Protein AF-A0A8S3FE54-F1 (afdb_monomer)

InterPro domains:
  IPR001258 NHL repeat [PF01436] (117-143)
  IPR001258 NHL repeat [PF01436] (167-194)
  IPR001258 NHL repeat [PS51125] (117-147)
  IPR001258 NHL repeat [PS51125] (161-197)
  IPR011042 Six-bladed beta-propeller, TolB-like [G3DSA:2.120.10.30] (99-203)

Sequence (203 aa):
MRWPRRNGTQGEIIIENVLCTGIAMDKDKYLYVSECERNEVRKWLMGEKIGTIVAGGRGQGNGFNQLNSPSCIFVDQDYSVYISDEKNHRVMKWIKDATEGIIVAGGQGEGNDLARLSCPRGVIVDPFGTVYVADTKNNRIVRWSKEAEDGTVVVGGNNQ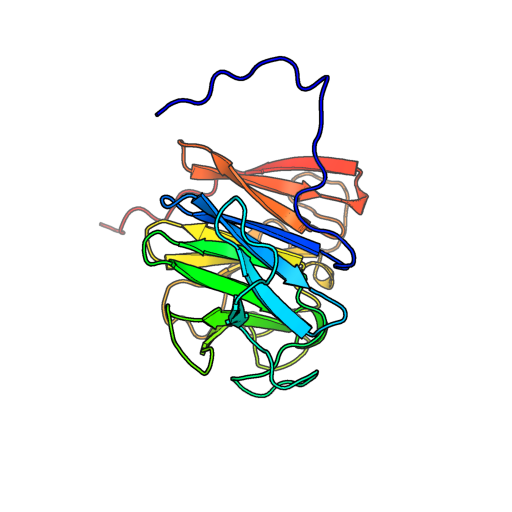GSLQAQLYSPQGLSFDQQGNLYVVDRLNNRIQKFDIVPNSSSQ

Solvent-accessible surface area (backbone atoms only — not comparable to full-atom values): 10900 Å² total; per-residue (Å²): 134,84,77,82,85,63,85,79,84,74,84,77,90,77,78,77,100,68,63,66,62,22,64,39,70,54,97,86,53,34,40,35,38,20,26,28,88,62,8,29,29,31,36,27,51,86,88,47,89,71,63,48,78,58,39,38,72,67,40,73,44,82,52,56,33,27,21,26,45,29,25,20,41,34,64,52,99,76,56,27,39,35,33,13,22,18,76,52,9,24,29,36,35,20,51,62,93,42,81,49,40,44,79,62,40,44,60,75,36,74,44,82,57,53,43,27,23,27,46,25,40,12,44,45,66,49,98,82,53,32,36,38,32,16,23,14,75,58,10,25,34,34,34,19,53,69,92,47,80,51,41,43,78,79,42,38,67,76,51,73,44,85,55,89,67,35,21,30,46,28,27,54,63,48,70,50,98,86,49,31,40,36,38,32,22,53,78,68,74,43,76,48,79,41,88,53,77,72,81,70,76,79,127

Mean predicted aligned error: 5.32 Å

Radius of gyration: 17.01 Å; Cα contacts (8 Å, |Δi|>4): 533; chains: 1; bounding box: 40×43×51 Å

Nearest PDB structures (foldseek):
  7zqg-assembly1_A  TM=8.996E-01  e=2.406E-12  synthetic construct
  7djl-assembly1_C  TM=9.160E-01  e=4.280E-11  Arabidopsis thaliana
  7djj-assembly1_A  TM=8.832E-01  e=4.515E-11  Arabidopsis thaliana
  2dg0-assembly1_A  TM=5.203E-01  e=2.013E-05  Staphylococcus aureus
  2dso-assembly3_C  TM=4.819E-01  e=3.618E-05  Staphylococcus aureus

Foldseek 3Di:
DDDPPDPPPDDDDQAPPAQFAEWDAAPQGWIWTDGQQQQFIWIDHRPDHDTDTQAARPGDDLFQNGAHRWHYWDQDNQRWIWIQRFQQQFIWIGGGPDNGTDTQAARPGDDDFFQTAHRWAEWDADPQRKIWICSFVQQFIWIGGGPRNGTHTPAANPDADDDPSGAHRWHYWDADPQGWIWICSPVNRDIDIGDDPPPDPDD

pLDDT: mean 91.12, std 14.01, range [31.84, 98.75]

Organism: NCBI:txid392030

Secondary structure (DSSP, 8-state):
--------------S-S--EEEEEE-TT-EEEEEETTTTEEEEEETT-SSPEEEEE-S-BSSSTT-BSSEEEEEE-TT--EEEEEGGGTEEEEEPTT-SS-EEEEE-S-B-SSSS-BSS--EEEE-TT--EEEEEGGGTEEEEE-TT-SS-EEEEE-S-S-SSTT--SSEEEEEE-TT--EEEEEGGGTEEEEE---------

Structure (mmCIF, N/CA/C/O backbone):
data_AF-A0A8S3FE54-F1
#
_entry.id   AF-A0A8S3FE54-F1
#
loop_
_atom_site.group_PDB
_atom_site.id
_atom_site.type_symbol
_atom_site.label_atom_id
_atom_site.label_alt_id
_atom_site.label_comp_id
_atom_site.label_asym_id
_atom_site.label_entity_id
_atom_site.label_seq_id
_atom_site.pdbx_PDB_ins_code
_atom_site.Cartn_x
_atom_site.Cartn_y
_atom_site.Cartn_z
_atom_site.occupancy
_atom_site.B_iso_or_equiv
_atom_site.auth_seq_id
_atom_site.auth_comp_id
_atom_site.auth_asym_id
_atom_site.auth_atom_id
_atom_site.pdbx_PDB_model_num
ATOM 1 N N . MET A 1 1 ? -21.841 17.012 1.017 1.00 34.19 1 MET A N 1
ATOM 2 C CA . MET A 1 1 ? -21.434 18.166 1.854 1.00 34.19 1 MET A CA 1
ATOM 3 C C . MET A 1 1 ? -20.015 18.575 1.474 1.00 34.19 1 MET A C 1
ATOM 5 O O . MET A 1 1 ? -19.108 17.779 1.668 1.00 34.19 1 MET A O 1
ATOM 9 N N . ARG A 1 2 ? -19.808 19.762 0.885 1.00 33.56 2 ARG A N 1
ATOM 10 C CA . ARG A 1 2 ? -18.460 20.339 0.725 1.00 33.56 2 ARG A CA 1
ATOM 11 C C . ARG A 1 2 ? -18.112 21.063 2.023 1.00 33.56 2 ARG A C 1
ATOM 13 O O . ARG A 1 2 ? -18.830 21.977 2.415 1.00 33.56 2 ARG A O 1
ATOM 20 N N . TRP A 1 3 ? -17.040 20.643 2.682 1.00 41.25 3 TRP A N 1
ATOM 21 C CA . TRP A 1 3 ? -16.500 21.356 3.834 1.00 41.25 3 TRP A CA 1
ATOM 22 C C . TRP A 1 3 ? -16.043 22.756 3.399 1.00 41.25 3 TRP A C 1
ATOM 24 O O . TRP A 1 3 ? -15.353 22.865 2.378 1.00 41.25 3 TRP A O 1
ATOM 34 N N . PRO A 1 4 ? -16.391 23.832 4.126 1.00 41.66 4 PRO A N 1
ATOM 35 C CA . PRO A 1 4 ? -15.765 25.121 3.901 1.00 41.66 4 PRO A CA 1
ATOM 36 C C . PRO A 1 4 ? -14.295 24.983 4.301 1.00 41.66 4 PRO A C 1
ATOM 38 O O . PRO A 1 4 ? -13.978 24.801 5.474 1.00 41.66 4 PRO A O 1
ATOM 41 N N . ARG A 1 5 ? -13.395 25.038 3.315 1.00 53.78 5 ARG A N 1
ATOM 42 C CA . ARG A 1 5 ? -11.949 25.129 3.540 1.00 53.78 5 ARG A CA 1
ATOM 43 C C . ARG A 1 5 ? -11.663 26.501 4.155 1.00 53.78 5 ARG A C 1
ATOM 45 O O . ARG A 1 5 ? -11.375 27.454 3.440 1.00 53.78 5 ARG A O 1
ATOM 52 N N . ARG A 1 6 ? -11.862 26.637 5.466 1.00 54.59 6 ARG A N 1
ATOM 53 C CA . ARG A 1 6 ? -11.417 27.812 6.222 1.00 54.59 6 ARG A CA 1
ATOM 54 C C . ARG A 1 6 ? -9.913 27.678 6.452 1.00 54.59 6 ARG A C 1
ATOM 56 O O . ARG A 1 6 ? -9.417 26.561 6.583 1.00 54.59 6 ARG A O 1
ATOM 63 N N . ASN A 1 7 ? -9.199 28.802 6.483 1.00 53.50 7 ASN A N 1
ATOM 64 C CA . ASN A 1 7 ? -7.786 28.822 6.858 1.00 53.50 7 ASN A CA 1
ATOM 65 C C . ASN A 1 7 ? -7.634 28.129 8.221 1.00 53.50 7 ASN A C 1
ATOM 67 O O . ASN A 1 7 ? -8.217 28.576 9.207 1.00 53.50 7 ASN A O 1
ATOM 71 N N . GLY A 1 8 ? -6.912 27.008 8.250 1.00 60.69 8 GLY A N 1
ATOM 72 C CA . GLY A 1 8 ? -6.738 26.163 9.431 1.00 60.69 8 GLY A CA 1
ATOM 73 C C . GLY A 1 8 ? -5.754 26.766 10.428 1.00 60.69 8 GLY A C 1
ATOM 74 O O . GLY A 1 8 ? -4.665 26.239 10.607 1.00 60.69 8 GLY A O 1
ATOM 75 N N . THR A 1 9 ? -6.105 27.894 11.047 1.00 63.53 9 THR A N 1
ATOM 76 C CA . THR A 1 9 ? -5.300 28.512 12.115 1.00 63.53 9 THR A CA 1
ATOM 77 C C . THR A 1 9 ? -5.596 27.926 13.497 1.00 63.53 9 THR A C 1
ATOM 79 O O . THR A 1 9 ? -4.880 28.220 14.449 1.00 63.53 9 THR A O 1
ATOM 82 N N . GLN A 1 10 ? -6.629 27.087 13.613 1.00 69.31 10 GLN A N 1
ATOM 83 C CA . GLN A 1 10 ? -6.968 26.335 14.818 1.00 69.31 10 GLN A CA 1
ATOM 84 C C . GLN A 1 10 ? -6.971 24.845 14.471 1.00 69.31 10 GLN A C 1
ATOM 86 O O . GLN A 1 10 ? -7.798 24.392 13.679 1.00 69.31 10 GLN A O 1
ATOM 91 N N . GLY A 1 11 ? -6.002 24.113 15.019 1.00 71.00 11 GLY A N 1
ATOM 92 C CA . GLY A 1 11 ? -5.933 22.656 14.956 1.00 71.00 11 GLY A CA 1
ATOM 93 C C . GLY A 1 11 ? -6.405 22.041 16.270 1.00 71.00 11 GLY A C 1
ATOM 94 O O . GLY A 1 11 ? -6.261 22.649 17.328 1.00 71.00 11 GLY A O 1
ATOM 95 N N . GLU A 1 12 ? -6.949 20.833 16.195 1.00 82.56 12 GLU A N 1
ATOM 96 C CA . GLU A 1 12 ? -7.355 20.032 17.349 1.00 82.56 12 GLU A CA 1
ATOM 97 C C . GLU A 1 12 ? -6.623 18.688 17.294 1.00 82.56 12 GLU A C 1
ATOM 99 O O . GLU A 1 12 ? -6.530 18.069 16.231 1.00 82.56 12 GLU A O 1
ATOM 104 N N . ILE A 1 13 ? -6.097 18.235 18.434 1.00 83.62 13 ILE A N 1
ATOM 105 C CA . ILE A 1 13 ? -5.580 16.871 18.574 1.00 83.62 13 ILE A CA 1
ATOM 106 C C . ILE A 1 13 ? -6.784 15.963 18.826 1.00 83.62 13 ILE A C 1
ATOM 108 O O . ILE A 1 13 ? -7.363 15.992 19.907 1.00 83.62 13 ILE A O 1
ATOM 112 N N . ILE A 1 14 ? -7.158 15.173 17.820 1.00 84.62 14 ILE A N 1
ATOM 113 C CA . ILE A 1 14 ? -8.317 14.264 17.889 1.00 84.62 14 ILE A CA 1
ATOM 114 C C . ILE A 1 14 ? -7.935 12.815 18.229 1.00 84.62 14 ILE A C 1
ATOM 116 O O . ILE A 1 14 ? -8.785 12.045 18.664 1.00 84.62 14 ILE A O 1
ATOM 120 N N . ILE A 1 15 ? -6.664 12.445 18.040 1.00 83.44 15 ILE A N 1
ATOM 121 C CA . ILE A 1 15 ? -6.077 11.146 18.399 1.00 83.44 15 ILE A CA 1
ATOM 122 C C . ILE A 1 15 ? -4.665 11.419 18.933 1.00 83.44 15 ILE A C 1
ATOM 124 O O . ILE A 1 15 ? -3.898 12.146 18.301 1.00 83.44 15 ILE A O 1
ATOM 128 N N . GLU A 1 16 ? -4.316 10.841 20.081 1.00 84.75 16 GLU A N 1
ATOM 129 C CA . GLU A 1 16 ? -3.013 11.004 20.737 1.00 84.75 16 GLU A CA 1
ATOM 130 C C . GLU A 1 16 ? -2.375 9.651 21.083 1.00 84.75 16 GLU A C 1
ATOM 132 O O . GLU A 1 16 ? -3.058 8.630 21.137 1.00 84.75 16 GLU A O 1
ATOM 137 N N . ASN A 1 17 ? -1.061 9.643 21.342 1.00 82.00 17 ASN A N 1
ATOM 138 C CA . ASN A 1 17 ? -0.290 8.450 21.736 1.00 82.00 17 ASN A CA 1
ATOM 139 C C . ASN A 1 17 ? -0.340 7.289 20.724 1.00 82.00 17 ASN A C 1
ATOM 141 O O . ASN A 1 17 ? -0.264 6.114 21.092 1.00 82.00 17 ASN A O 1
ATOM 145 N N . VAL A 1 18 ? -0.437 7.638 19.440 1.00 82.31 18 VAL A N 1
ATOM 146 C CA . VAL A 1 18 ? -0.426 6.711 18.310 1.00 82.31 18 VAL A CA 1
ATOM 147 C C . VAL A 1 18 ? 0.764 7.037 17.410 1.00 82.31 18 VAL A C 1
ATOM 149 O O . VAL A 1 18 ? 0.895 8.162 16.930 1.00 82.31 18 VAL A O 1
ATOM 152 N N . LEU A 1 19 ? 1.628 6.050 17.162 1.00 84.62 19 LEU A N 1
ATOM 153 C CA . LEU A 1 19 ? 2.685 6.157 16.153 1.00 84.62 19 LEU A CA 1
ATOM 154 C C . LEU A 1 19 ? 2.095 5.815 14.786 1.00 84.62 19 LEU A C 1
ATOM 156 O O . LEU A 1 19 ? 2.059 4.654 14.374 1.00 84.62 19 LEU A O 1
ATOM 160 N N . CYS A 1 20 ? 1.572 6.848 14.129 1.00 86.06 20 CYS A N 1
ATOM 161 C CA . CYS A 1 20 ? 0.868 6.746 12.861 1.00 86.06 20 CYS A CA 1
ATOM 162 C C . CYS A 1 20 ? 1.792 6.947 11.655 1.00 86.06 20 CYS A C 1
ATOM 164 O O . CYS A 1 20 ? 2.636 7.843 11.633 1.00 86.06 20 CYS A O 1
ATOM 166 N N . THR A 1 21 ? 1.604 6.126 10.623 1.00 90.12 21 THR A N 1
ATOM 167 C CA . THR A 1 21 ? 2.373 6.198 9.364 1.00 90.12 21 THR A CA 1
ATOM 168 C C . THR A 1 21 ? 1.494 6.451 8.142 1.00 90.12 21 THR A C 1
ATOM 170 O O . THR A 1 21 ? 1.972 6.984 7.141 1.00 90.12 21 THR A O 1
ATOM 173 N N . GLY A 1 22 ? 0.210 6.110 8.222 1.00 92.31 22 GLY A N 1
ATOM 174 C CA . GLY A 1 22 ? -0.773 6.278 7.162 1.00 92.31 22 GLY A CA 1
ATOM 175 C C . GLY A 1 22 ? -2.143 6.638 7.725 1.00 92.31 22 GLY A C 1
ATOM 176 O O . GLY A 1 22 ? -2.485 6.301 8.859 1.00 92.31 22 GLY A O 1
ATOM 177 N N . ILE A 1 23 ? -2.920 7.351 6.914 1.00 94.81 23 ILE A N 1
ATOM 178 C CA . ILE A 1 23 ? -4.247 7.836 7.274 1.00 94.81 23 ILE A CA 1
ATOM 179 C C . ILE A 1 23 ? -5.172 7.751 6.063 1.00 94.81 23 ILE A C 1
ATOM 181 O O . ILE A 1 23 ? -4.760 8.039 4.940 1.00 94.81 23 ILE A O 1
ATOM 185 N N . ALA A 1 24 ? -6.424 7.373 6.292 1.00 95.50 24 ALA A N 1
ATOM 186 C CA . ALA A 1 24 ? -7.475 7.382 5.282 1.00 95.50 24 ALA A CA 1
ATOM 187 C C . ALA A 1 24 ? -8.807 7.764 5.929 1.00 95.50 24 ALA A C 1
ATOM 189 O O . ALA A 1 24 ? -9.007 7.549 7.120 1.00 95.50 24 ALA A O 1
ATOM 190 N N . MET A 1 25 ? -9.724 8.335 5.154 1.00 93.81 25 MET A N 1
ATOM 191 C CA . MET A 1 25 ? -11.064 8.667 5.629 1.00 93.81 25 MET A CA 1
ATOM 192 C C . MET A 1 25 ? -12.097 8.108 4.661 1.00 93.81 25 MET A C 1
ATOM 194 O O . MET A 1 25 ? -11.941 8.261 3.449 1.00 93.81 25 MET A O 1
ATOM 198 N N . ASP A 1 26 ? -13.143 7.478 5.189 1.00 94.19 26 ASP A N 1
ATOM 199 C CA . ASP A 1 26 ? -14.241 6.963 4.372 1.00 94.19 26 ASP A CA 1
ATOM 200 C C . ASP A 1 26 ? -15.394 7.972 4.215 1.00 94.19 26 ASP A C 1
ATOM 202 O O . ASP A 1 26 ? -15.388 9.085 4.755 1.00 94.19 26 ASP A O 1
ATOM 206 N N . LYS A 1 27 ? -16.410 7.582 3.437 1.00 91.62 27 LYS A N 1
ATOM 207 C CA . LYS A 1 27 ? -17.603 8.403 3.166 1.00 91.62 27 LYS A CA 1
ATOM 208 C C . LYS A 1 27 ? -18.484 8.646 4.401 1.00 91.62 27 LYS A C 1
ATOM 210 O O . LYS A 1 27 ? -19.230 9.627 4.411 1.00 91.62 27 LYS A O 1
ATOM 215 N N . ASP A 1 28 ? -18.352 7.814 5.434 1.00 91.81 28 ASP A N 1
ATOM 216 C CA . ASP A 1 28 ? -19.105 7.892 6.690 1.00 91.81 28 ASP A CA 1
ATOM 217 C C . ASP A 1 28 ? -18.340 8.646 7.786 1.00 91.81 28 ASP A C 1
ATOM 219 O O . ASP A 1 28 ? -18.813 8.751 8.917 1.00 91.81 28 ASP A O 1
ATOM 223 N N . LYS A 1 29 ? -17.206 9.265 7.426 1.00 90.62 29 LYS A N 1
ATOM 224 C CA . LYS A 1 29 ? -16.342 10.061 8.310 1.00 90.62 29 LYS A CA 1
ATOM 225 C C . LYS A 1 29 ? -15.612 9.229 9.365 1.00 90.62 29 LYS A C 1
ATOM 227 O O . LYS A 1 29 ? -15.218 9.788 10.392 1.00 90.62 29 LYS A O 1
ATOM 232 N N . TYR A 1 30 ? -15.396 7.937 9.123 1.00 94.31 30 TYR A N 1
ATOM 233 C CA . TYR A 1 30 ? -14.419 7.195 9.912 1.00 94.31 30 TYR A CA 1
ATOM 234 C C . TYR A 1 30 ? -13.011 7.544 9.449 1.00 94.31 30 TYR A C 1
ATOM 236 O O . TYR A 1 30 ? -12.718 7.556 8.251 1.00 94.31 30 TYR A O 1
ATOM 244 N N . LEU A 1 31 ? -12.144 7.801 10.421 1.00 95.06 31 LEU A N 1
ATOM 245 C CA . LEU A 1 31 ? -10.717 7.990 10.236 1.00 95.06 31 LEU A CA 1
ATOM 246 C C . LEU A 1 31 ? -10.004 6.671 10.504 1.00 95.06 31 LEU A C 1
ATOM 248 O O . LEU A 1 31 ? -10.118 6.126 11.597 1.00 95.06 31 LEU A O 1
ATOM 252 N N . TYR A 1 32 ? -9.262 6.180 9.523 1.00 96.94 32 TYR A N 1
ATOM 253 C CA . TYR A 1 32 ? -8.442 4.981 9.606 1.00 96.94 32 TYR A CA 1
ATOM 254 C C . TYR A 1 32 ? -6.993 5.406 9.782 1.00 96.94 32 TYR A C 1
ATOM 256 O O . TYR A 1 32 ? -6.536 6.320 9.095 1.00 96.94 32 TYR A O 1
ATOM 264 N N . VAL A 1 33 ? -6.276 4.741 10.680 1.00 96.31 33 VAL A N 1
ATOM 265 C CA . VAL A 1 33 ? -4.872 5.032 10.975 1.00 96.31 33 VAL A CA 1
ATOM 266 C C . VAL A 1 33 ? -4.107 3.723 11.068 1.00 96.31 33 VAL A C 1
ATOM 268 O O . VAL A 1 33 ? -4.510 2.818 11.801 1.00 9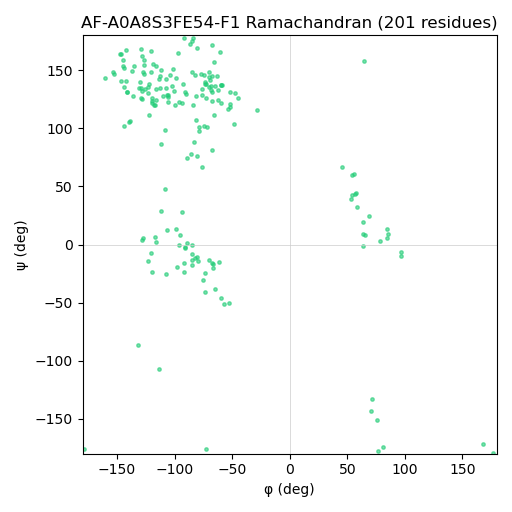6.31 33 VAL A O 1
ATOM 271 N N . SER A 1 34 ? -3.008 3.616 10.325 1.00 96.19 34 SER A N 1
ATOM 272 C CA . SER A 1 34 ? -2.036 2.539 10.513 1.00 96.19 34 SER A CA 1
ATOM 273 C C . SER A 1 34 ? -1.097 2.876 11.661 1.00 96.19 34 SER A C 1
ATOM 275 O O . SER A 1 34 ? -0.480 3.942 11.687 1.00 96.19 34 SER A O 1
ATOM 277 N N . GLU A 1 35 ? -0.980 1.948 12.606 1.00 94.75 35 GLU A N 1
ATOM 278 C CA . GLU A 1 35 ? -0.146 2.081 13.795 1.00 94.75 35 GLU A CA 1
ATOM 279 C C . GLU A 1 35 ? 1.067 1.160 13.667 1.00 94.75 35 GLU A C 1
ATOM 281 O O . GLU A 1 35 ? 0.981 -0.048 13.913 1.00 94.75 35 GLU A O 1
ATOM 286 N N . CYS A 1 36 ? 2.211 1.713 13.256 1.00 89.75 36 CYS A N 1
ATOM 287 C CA . CYS A 1 36 ? 3.355 0.898 12.845 1.00 89.75 36 CYS A CA 1
ATOM 288 C C . CYS A 1 36 ? 3.945 0.062 13.990 1.00 89.75 36 CYS A C 1
ATOM 290 O O . CYS A 1 36 ? 4.292 -1.095 13.771 1.00 89.75 36 CYS A O 1
ATOM 292 N N . GLU A 1 37 ? 4.000 0.606 15.209 1.00 90.12 37 GLU A N 1
ATOM 293 C CA . GLU A 1 37 ? 4.522 -0.104 16.389 1.00 90.12 37 GLU A CA 1
ATOM 294 C C . GLU A 1 37 ? 3.546 -1.150 16.934 1.00 90.12 37 GLU A C 1
ATOM 296 O O . GLU A 1 37 ? 3.953 -2.170 17.489 1.00 90.12 37 GLU A O 1
ATOM 301 N N . ARG A 1 38 ? 2.238 -0.917 16.773 1.00 94.25 38 ARG A N 1
ATOM 302 C CA . ARG A 1 38 ? 1.209 -1.868 17.212 1.00 94.25 38 ARG A CA 1
ATOM 303 C C . ARG A 1 38 ? 0.931 -2.954 16.180 1.00 94.25 38 ARG A C 1
ATOM 305 O O . ARG A 1 38 ? 0.329 -3.964 16.529 1.00 94.25 38 ARG A O 1
ATOM 312 N N . ASN A 1 39 ? 1.413 -2.783 14.948 1.00 96.75 39 ASN A N 1
ATOM 313 C CA . ASN A 1 39 ? 1.204 -3.718 13.847 1.00 96.75 39 ASN A CA 1
ATOM 314 C C . ASN A 1 39 ? -0.291 -3.953 13.569 1.00 96.75 39 ASN A C 1
ATOM 316 O O . ASN A 1 39 ? -0.753 -5.082 13.395 1.00 96.75 39 ASN A O 1
ATOM 320 N N . GLU A 1 40 ? -1.064 -2.869 13.558 1.00 97.50 40 GLU A N 1
ATOM 321 C CA . GLU A 1 40 ? -2.509 -2.901 13.343 1.00 97.50 40 GLU A CA 1
ATOM 322 C C . GLU A 1 40 ? -2.995 -1.645 12.615 1.00 97.50 40 GLU A C 1
ATOM 324 O O . GLU A 1 40 ? -2.291 -0.636 12.523 1.00 97.50 40 GLU A O 1
ATOM 329 N N . VAL A 1 41 ? -4.215 -1.718 12.087 1.00 97.88 41 VAL A N 1
ATOM 330 C CA . VAL A 1 41 ? -4.965 -0.548 11.625 1.00 97.88 41 VAL A CA 1
ATOM 331 C C . VAL A 1 41 ? -6.205 -0.421 12.481 1.00 97.88 41 VAL A C 1
ATOM 333 O O . VAL A 1 41 ? -6.931 -1.398 12.694 1.00 97.88 41 VAL A O 1
ATOM 336 N N . ARG A 1 42 ? -6.471 0.798 12.934 1.00 96.56 42 ARG A N 1
ATOM 337 C CA . ARG A 1 42 ? -7.674 1.137 13.685 1.00 96.56 42 ARG A CA 1
ATOM 338 C C . ARG A 1 42 ? -8.504 2.170 12.948 1.00 96.56 42 ARG A C 1
ATOM 340 O O . ARG A 1 42 ? -7.974 2.945 12.153 1.00 96.56 42 ARG A O 1
ATOM 347 N N . LYS A 1 43 ? -9.803 2.184 13.240 1.00 95.38 43 LYS A N 1
ATOM 348 C CA . LYS A 1 43 ? -10.721 3.243 12.825 1.00 95.38 43 LYS A CA 1
ATOM 349 C C . LYS A 1 43 ? -11.379 3.925 14.019 1.00 95.38 43 LYS A C 1
ATOM 351 O O . LYS A 1 43 ? -11.661 3.269 15.023 1.00 95.38 43 LYS A O 1
ATOM 356 N N . TRP A 1 44 ? -11.669 5.209 13.859 1.00 94.44 44 TRP A N 1
ATOM 357 C CA . TRP A 1 44 ? -12.403 6.046 14.806 1.00 94.44 44 TRP A CA 1
ATOM 358 C C . TRP A 1 44 ? -13.499 6.795 14.063 1.00 94.44 44 TRP A C 1
ATOM 360 O O . TRP A 1 44 ? -13.241 7.380 13.009 1.00 94.44 44 TRP A O 1
ATOM 370 N N . LEU A 1 45 ? -14.704 6.826 14.617 1.00 90.50 45 LEU A N 1
ATOM 371 C CA . LEU A 1 45 ? -15.670 7.857 14.263 1.00 90.50 45 LEU A CA 1
ATOM 372 C C . LEU A 1 45 ? -15.250 9.176 14.921 1.00 90.50 45 LEU A C 1
ATOM 374 O O . LEU A 1 45 ? -14.721 9.188 16.032 1.00 90.50 45 LEU A O 1
ATOM 378 N N . MET A 1 46 ? -15.502 10.304 14.258 1.00 78.50 46 MET A N 1
ATOM 379 C CA . MET A 1 46 ? -15.218 11.623 14.834 1.00 78.50 46 MET A CA 1
ATOM 380 C C . MET A 1 46 ? -15.841 11.773 16.233 1.00 78.50 46 MET A C 1
ATOM 382 O O . MET A 1 46 ? -17.058 11.679 16.389 1.00 78.50 46 MET A O 1
ATOM 386 N N . GLY A 1 47 ? -14.993 12.035 17.232 1.00 77.81 47 GLY A N 1
ATOM 387 C CA . GLY A 1 47 ? -15.372 12.162 18.644 1.00 77.81 47 GLY A CA 1
ATOM 388 C C . GLY A 1 47 ? -15.172 10.894 19.487 1.00 77.81 47 GLY A C 1
ATOM 389 O O . GLY A 1 47 ? -15.245 10.973 20.714 1.00 77.81 47 GLY A O 1
ATOM 390 N N . GLU A 1 48 ? -14.884 9.741 18.878 1.00 87.00 48 GLU A N 1
ATOM 391 C CA . GLU A 1 48 ? -14.500 8.535 19.616 1.00 87.00 48 GLU A CA 1
ATOM 392 C C . GLU A 1 48 ? -13.082 8.662 20.178 1.00 87.00 48 GLU A C 1
ATOM 394 O O . GLU A 1 48 ? -12.160 9.106 19.500 1.00 87.00 48 GLU A O 1
ATOM 399 N N . LYS A 1 49 ? -12.890 8.216 21.424 1.00 83.88 49 LYS A N 1
ATOM 400 C CA . LYS A 1 49 ? -11.566 8.187 22.072 1.00 83.88 49 LYS A CA 1
ATOM 401 C C . LYS A 1 49 ? -10.833 6.861 21.885 1.00 83.88 49 LYS A C 1
ATOM 403 O O . LYS A 1 49 ? -9.614 6.808 22.000 1.00 83.88 49 LYS A O 1
ATOM 408 N N . ILE A 1 50 ? -11.574 5.783 21.634 1.00 87.62 50 ILE A N 1
ATOM 409 C CA . ILE A 1 50 ? -11.044 4.422 21.537 1.00 87.62 50 ILE A CA 1
ATOM 410 C C . ILE A 1 50 ? -11.317 3.911 20.129 1.00 87.62 50 ILE A C 1
ATOM 412 O O . ILE A 1 50 ? -12.469 3.812 19.723 1.00 87.62 50 ILE A O 1
ATOM 416 N N . GLY A 1 51 ? -10.251 3.579 19.406 1.00 91.50 51 GLY A N 1
ATOM 417 C CA . GLY A 1 51 ? -10.349 3.078 18.041 1.00 91.50 51 GLY A CA 1
ATOM 418 C C . GLY A 1 51 ? -10.661 1.592 18.006 1.00 91.50 51 GLY A C 1
ATOM 419 O O . GLY A 1 51 ? -10.168 0.820 18.834 1.00 91.50 51 GLY A O 1
ATOM 420 N N . THR A 1 52 ? -11.419 1.181 16.998 1.00 94.88 52 THR A N 1
ATOM 421 C CA . THR A 1 52 ? -11.709 -0.230 16.722 1.00 94.88 52 THR A CA 1
ATOM 422 C C . THR A 1 52 ? -10.663 -0.793 15.766 1.00 94.88 52 THR A C 1
ATOM 424 O O . THR A 1 52 ? -10.395 -0.182 14.734 1.00 94.88 52 THR A O 1
ATOM 427 N N . ILE A 1 53 ? -10.081 -1.952 16.086 1.00 96.69 53 ILE A N 1
ATOM 428 C CA . ILE A 1 53 ? -9.145 -2.652 15.191 1.00 96.69 53 ILE A CA 1
ATOM 429 C C . ILE A 1 53 ? -9.909 -3.160 13.966 1.00 96.69 53 ILE A C 1
ATOM 431 O O . ILE A 1 53 ? -10.957 -3.785 14.108 1.00 96.69 53 ILE A O 1
ATOM 435 N N . VAL A 1 54 ? -9.370 -2.901 12.776 1.00 97.94 54 VAL A N 1
ATOM 436 C CA . VAL A 1 54 ? -9.949 -3.331 11.490 1.00 97.94 54 VAL A CA 1
ATOM 437 C C . VAL A 1 54 ? -8.999 -4.169 10.636 1.00 97.94 54 VAL A C 1
ATOM 439 O O . VAL A 1 54 ? -9.445 -4.795 9.683 1.00 97.94 54 VAL A O 1
ATOM 442 N N . ALA A 1 55 ? -7.707 -4.195 10.966 1.00 98.12 55 ALA A N 1
ATOM 443 C CA . ALA A 1 55 ? -6.722 -5.080 10.349 1.00 98.12 55 ALA A CA 1
ATOM 444 C C . ALA A 1 55 ? -5.578 -5.372 11.329 1.00 98.12 55 ALA A C 1
ATOM 446 O O . ALA A 1 55 ? -5.198 -4.503 12.119 1.00 98.12 55 ALA A O 1
ATOM 447 N N . GLY A 1 56 ? -5.008 -6.577 11.261 1.00 97.31 56 GLY A N 1
ATOM 448 C CA . GLY A 1 56 ? -3.991 -7.033 12.213 1.00 97.31 56 GLY A CA 1
ATOM 449 C C . GLY A 1 56 ? -4.575 -7.329 13.602 1.00 97.31 56 GLY A C 1
ATOM 450 O O . GLY A 1 56 ? -5.594 -8.007 13.730 1.00 97.31 56 GLY A O 1
ATOM 451 N N . GLY A 1 57 ? -3.919 -6.835 14.657 1.00 94.38 57 GLY A N 1
ATOM 452 C CA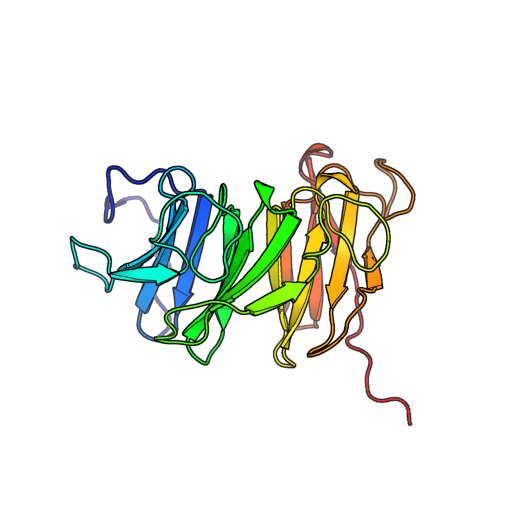 . GLY A 1 57 ? -4.392 -6.972 16.045 1.00 94.38 57 GLY A CA 1
ATOM 453 C C . GLY A 1 57 ? -4.014 -8.287 16.741 1.00 94.38 57 GLY A C 1
ATOM 454 O O . GLY A 1 57 ? -4.430 -8.533 17.873 1.00 94.38 57 GLY A O 1
ATOM 455 N N . ARG A 1 58 ? -3.209 -9.141 16.094 1.00 96.56 58 ARG A N 1
ATOM 456 C CA . ARG A 1 58 ? -2.639 -10.376 16.676 1.00 96.56 58 ARG A CA 1
ATOM 457 C C . ARG A 1 58 ? -1.119 -10.297 16.860 1.00 96.56 58 ARG A C 1
ATOM 459 O O . ARG A 1 58 ? -0.426 -11.314 16.833 1.00 96.56 58 ARG A O 1
ATOM 466 N N . GLY A 1 59 ? -0.618 -9.080 17.066 1.00 94.38 59 GLY A N 1
ATOM 467 C CA . GLY A 1 59 ? 0.804 -8.786 17.213 1.00 94.38 59 GLY A CA 1
ATOM 468 C C . GLY A 1 59 ? 1.565 -8.783 15.888 1.00 94.38 59 GLY A C 1
ATOM 469 O O . GLY A 1 59 ? 0.992 -8.950 14.810 1.00 94.38 59 GLY A O 1
ATOM 470 N N . GLN A 1 60 ? 2.875 -8.571 15.995 1.00 97.88 60 GLN A N 1
ATOM 471 C CA . GLN A 1 60 ? 3.787 -8.579 14.859 1.00 97.88 60 GLN A CA 1
ATOM 472 C C . GLN A 1 60 ? 3.924 -9.993 14.280 1.00 97.88 60 GLN A C 1
ATOM 474 O O . GLN A 1 60 ? 4.173 -10.946 15.018 1.00 97.88 60 GLN A O 1
ATOM 479 N N . GLY A 1 61 ? 3.820 -10.127 12.961 1.00 98.00 61 GLY A N 1
ATOM 480 C CA . GLY A 1 61 ? 4.038 -11.399 12.273 1.00 98.00 61 GLY A CA 1
ATOM 481 C C . GLY A 1 61 ? 3.587 -11.361 10.820 1.00 98.00 61 GLY A C 1
ATOM 482 O O . GLY A 1 61 ? 3.260 -10.298 10.297 1.00 98.00 61 GLY A O 1
ATOM 483 N N . ASN A 1 62 ? 3.579 -12.519 10.163 1.00 98.00 62 ASN A N 1
ATOM 484 C CA . ASN A 1 62 ? 3.224 -12.670 8.748 1.00 98.00 62 ASN A CA 1
ATOM 485 C C . ASN A 1 62 ? 1.974 -13.540 8.516 1.00 98.00 62 ASN A C 1
ATOM 487 O O . ASN A 1 62 ? 1.626 -13.804 7.362 1.00 98.00 62 ASN A O 1
ATOM 491 N N . GLY A 1 63 ? 1.270 -13.952 9.577 1.00 98.31 63 GLY A N 1
ATOM 492 C CA . GLY A 1 63 ? -0.035 -14.603 9.458 1.00 98.31 63 GLY A CA 1
ATOM 493 C C . GLY A 1 63 ? -1.079 -13.705 8.781 1.00 98.31 63 GLY A C 1
ATOM 494 O O . GLY A 1 63 ? -0.887 -12.494 8.643 1.00 98.31 63 GLY A O 1
ATOM 495 N N . PHE A 1 64 ? -2.207 -14.283 8.361 1.00 98.31 64 PHE A N 1
ATOM 496 C CA . PHE A 1 64 ? -3.290 -13.532 7.707 1.00 98.31 64 PHE A CA 1
ATOM 497 C C . PHE A 1 64 ? -4.047 -12.591 8.656 1.00 98.31 64 PHE A C 1
ATOM 499 O O . PHE A 1 64 ? -4.752 -11.703 8.199 1.00 98.31 64 PHE A O 1
ATOM 506 N N . ASN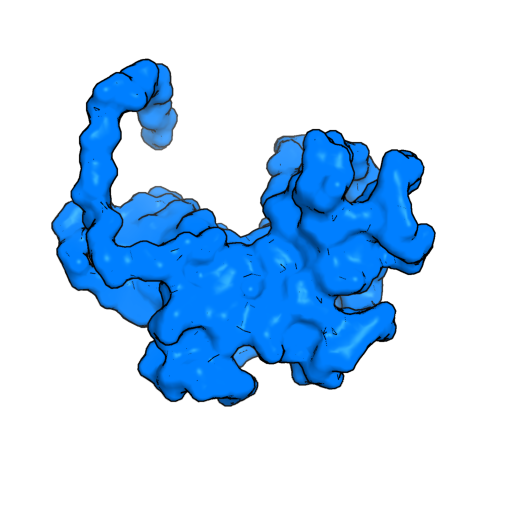 A 1 65 ? -3.867 -12.728 9.970 1.00 97.88 65 ASN A N 1
ATOM 507 C CA . ASN A 1 65 ? -4.377 -11.825 11.010 1.00 97.88 65 ASN A CA 1
ATOM 508 C C . ASN A 1 65 ? -3.275 -10.947 11.646 1.00 97.88 65 ASN A C 1
ATOM 510 O O . ASN A 1 65 ? -3.498 -10.333 12.691 1.00 97.88 65 ASN A O 1
ATOM 514 N N . GLN A 1 66 ? -2.084 -10.894 11.045 1.00 98.50 66 GLN A N 1
ATOM 515 C CA . GLN A 1 66 ? -0.925 -10.159 11.554 1.00 98.50 66 GLN A CA 1
ATOM 516 C C . GLN A 1 66 ? -0.366 -9.202 10.500 1.00 98.50 66 GLN A C 1
ATOM 518 O O . GLN A 1 66 ? -0.518 -9.405 9.294 1.00 98.50 66 GLN A O 1
ATOM 523 N N . LEU A 1 67 ? 0.301 -8.156 10.980 1.00 98.44 67 LEU A N 1
ATOM 524 C CA . LEU A 1 67 ? 1.042 -7.192 10.170 1.00 98.44 67 LEU A CA 1
ATOM 525 C C . LEU A 1 67 ? 2.455 -7.037 10.746 1.00 98.44 67 LEU A C 1
ATOM 527 O O . LEU A 1 67 ? 2.743 -7.484 11.858 1.00 98.44 67 LEU A O 1
ATOM 531 N N . ASN A 1 68 ? 3.339 -6.393 9.994 1.00 97.81 68 ASN A N 1
ATOM 532 C CA . ASN A 1 68 ? 4.695 -6.081 10.413 1.00 97.81 68 ASN A CA 1
ATOM 533 C C . ASN A 1 68 ? 5.121 -4.715 9.854 1.00 97.81 68 ASN A C 1
ATOM 535 O O . ASN A 1 68 ? 5.488 -4.577 8.684 1.00 97.81 68 ASN A O 1
ATOM 539 N N . SER A 1 69 ? 5.082 -3.700 10.719 1.00 96.31 69 SER A N 1
ATOM 540 C CA . SER A 1 69 ? 5.330 -2.296 10.379 1.00 96.31 69 SER A CA 1
ATOM 541 C C . SER A 1 69 ? 4.438 -1.803 9.220 1.00 96.31 69 SER A C 1
ATOM 543 O O . SER A 1 69 ? 4.940 -1.421 8.160 1.00 96.31 69 SER A O 1
ATOM 545 N N . PRO A 1 70 ? 3.096 -1.836 9.370 1.00 97.31 70 PRO A N 1
ATOM 546 C CA . PRO A 1 70 ? 2.197 -1.323 8.343 1.00 97.31 70 PRO A CA 1
ATOM 547 C C . PRO A 1 70 ? 2.458 0.166 8.089 1.00 97.31 70 PRO A C 1
ATOM 549 O O . PRO A 1 70 ? 2.660 0.950 9.021 1.00 97.31 70 PRO A O 1
ATOM 552 N N . SER A 1 71 ? 2.459 0.553 6.815 1.00 95.94 71 SER A N 1
ATOM 553 C CA . SER A 1 71 ? 2.749 1.922 6.381 1.00 95.94 71 SER A CA 1
ATOM 554 C C . SER A 1 71 ? 1.512 2.579 5.765 1.00 95.94 71 SER A C 1
ATOM 556 O O . SER A 1 71 ? 0.580 2.931 6.483 1.00 95.94 71 SER A O 1
ATOM 558 N N . CYS A 1 72 ? 1.473 2.752 4.447 1.00 97.25 72 CYS A N 1
ATOM 559 C CA . CYS A 1 72 ? 0.350 3.367 3.751 1.00 97.25 72 CYS A CA 1
ATOM 560 C C . CYS A 1 72 ? -0.905 2.486 3.822 1.00 97.25 72 CYS A C 1
ATOM 562 O O . CYS A 1 72 ? -0.822 1.254 3.776 1.00 97.25 72 CYS A O 1
ATOM 564 N N . ILE A 1 73 ? -2.062 3.144 3.906 1.00 98.12 73 ILE A N 1
ATOM 565 C CA . ILE A 1 73 ? -3.374 2.510 3.837 1.00 98.12 73 ILE A CA 1
ATOM 566 C C . ILE A 1 73 ? -4.242 3.178 2.774 1.00 98.12 73 ILE A C 1
ATOM 568 O O . ILE A 1 73 ? -4.148 4.385 2.553 1.00 98.12 73 ILE A O 1
ATOM 572 N N . PHE A 1 74 ? -5.121 2.395 2.160 1.00 98.12 74 PHE A N 1
ATOM 573 C CA . PHE A 1 74 ? -6.182 2.864 1.274 1.00 98.12 74 PHE A CA 1
ATOM 574 C C . PHE A 1 74 ? -7.505 2.226 1.702 1.00 98.12 74 PHE A C 1
ATOM 576 O O . PHE A 1 74 ? -7.528 1.049 2.056 1.00 98.12 74 PHE A O 1
ATOM 583 N N . VAL A 1 75 ? -8.599 2.986 1.674 1.00 98.00 75 VAL A N 1
ATOM 584 C CA . VAL A 1 75 ? -9.941 2.491 2.013 1.00 98.00 75 VAL A CA 1
ATOM 585 C C . VAL A 1 75 ? -10.841 2.655 0.797 1.00 98.00 75 VAL A C 1
ATOM 587 O O . VAL A 1 75 ? -10.978 3.767 0.285 1.00 98.00 75 VAL A O 1
ATOM 590 N N . ASP A 1 76 ? -11.421 1.554 0.316 1.00 96.25 76 ASP A N 1
ATOM 591 C CA . ASP A 1 76 ? -12.322 1.576 -0.841 1.00 96.25 76 ASP A CA 1
ATOM 592 C C . ASP A 1 76 ? -13.776 1.927 -0.466 1.00 96.25 76 ASP A C 1
ATOM 594 O O . ASP A 1 76 ? -14.121 2.160 0.695 1.00 96.25 76 ASP A O 1
ATOM 598 N N . GLN A 1 77 ? -14.649 2.017 -1.474 1.00 95.12 77 GLN A N 1
ATOM 599 C CA . GLN A 1 77 ? -16.051 2.420 -1.295 1.00 95.12 77 GLN A CA 1
ATOM 600 C C . GLN A 1 77 ? -16.893 1.404 -0.502 1.00 95.12 77 GLN A C 1
ATOM 602 O O . GLN A 1 77 ? -17.961 1.780 0.005 1.00 95.12 77 GLN A O 1
ATOM 607 N N . ASP A 1 78 ? -16.385 0.173 -0.383 1.00 96.25 78 ASP A N 1
ATOM 608 C CA . ASP A 1 78 ? -16.955 -0.952 0.360 1.00 96.25 78 ASP A CA 1
ATOM 609 C C . ASP A 1 78 ? -16.295 -1.121 1.739 1.00 96.25 78 ASP A C 1
ATOM 611 O O . ASP A 1 78 ? -16.512 -2.123 2.424 1.00 96.25 78 ASP A O 1
ATOM 615 N N . TYR A 1 79 ? -15.528 -0.116 2.180 1.00 97.00 79 TYR A N 1
ATOM 616 C CA . TYR A 1 79 ? -14.827 -0.075 3.466 1.00 97.00 79 TYR A CA 1
ATOM 617 C C . TYR A 1 79 ? -13.755 -1.158 3.627 1.00 97.00 79 TYR A C 1
ATOM 619 O O . TYR A 1 79 ? -13.346 -1.454 4.753 1.00 97.00 79 TYR A O 1
ATOM 627 N N . SER A 1 80 ? -13.283 -1.755 2.530 1.00 97.69 80 SER A N 1
ATOM 628 C CA . SER A 1 80 ? -12.122 -2.633 2.598 1.00 97.69 80 SER A CA 1
ATOM 629 C C . SER A 1 80 ? -10.865 -1.797 2.792 1.00 97.69 80 SER A C 1
ATOM 631 O O . SER A 1 80 ? -10.697 -0.757 2.153 1.00 97.69 80 SER A O 1
ATOM 633 N N . VAL A 1 81 ? -9.959 -2.277 3.638 1.00 98.44 81 VAL A N 1
ATOM 634 C CA . VAL A 1 81 ? -8.695 -1.606 3.945 1.00 98.44 81 VAL A CA 1
ATOM 635 C C . VAL A 1 81 ? -7.559 -2.339 3.248 1.00 98.44 81 VAL A C 1
ATOM 637 O O . VAL A 1 81 ? -7.354 -3.528 3.477 1.00 98.44 81 VAL A O 1
ATOM 640 N N . TYR A 1 82 ? -6.807 -1.628 2.419 1.00 98.69 82 TYR A N 1
ATOM 641 C CA . TYR A 1 82 ? -5.582 -2.103 1.785 1.00 98.69 82 TYR A CA 1
ATOM 642 C C . TYR A 1 82 ? -4.406 -1.533 2.561 1.00 98.69 82 TYR A C 1
ATOM 644 O O . TYR A 1 82 ? -4.388 -0.339 2.847 1.00 98.69 82 TYR A O 1
ATOM 652 N N . ILE A 1 83 ? -3.437 -2.370 2.906 1.00 98.69 83 ILE A N 1
ATOM 653 C CA . ILE A 1 83 ? -2.317 -2.013 3.772 1.00 98.69 83 ILE A CA 1
ATOM 654 C C . ILE A 1 83 ? -1.017 -2.424 3.101 1.00 98.69 83 ILE A C 1
ATOM 656 O O . ILE A 1 83 ? -0.831 -3.595 2.767 1.00 98.69 83 ILE A O 1
ATOM 660 N N . SER A 1 84 ? -0.090 -1.479 2.956 1.00 98.38 84 SER A N 1
ATOM 661 C CA . SER A 1 84 ? 1.312 -1.795 2.686 1.00 98.38 84 SER A CA 1
ATOM 662 C C . SER A 1 84 ? 1.956 -2.376 3.950 1.00 98.38 84 SER A C 1
ATOM 664 O O . SER A 1 84 ? 2.308 -1.645 4.878 1.00 98.38 84 SER A O 1
ATOM 666 N N . ASP A 1 85 ? 2.092 -3.700 3.989 1.00 98.50 85 ASP A N 1
ATOM 667 C CA . ASP A 1 85 ? 2.681 -4.463 5.090 1.00 98.50 85 ASP A CA 1
ATOM 668 C C . ASP A 1 85 ? 4.210 -4.519 4.901 1.00 98.50 85 ASP A C 1
ATOM 670 O O . ASP A 1 85 ? 4.769 -5.478 4.358 1.00 98.50 85 ASP A O 1
ATOM 674 N N . GLU A 1 86 ? 4.876 -3.406 5.241 1.00 97.69 86 GLU A N 1
ATOM 675 C CA . GLU A 1 86 ? 6.218 -3.041 4.758 1.00 97.69 86 GLU A CA 1
ATOM 676 C C . GLU A 1 86 ? 7.253 -4.150 4.979 1.00 97.69 86 GLU A C 1
ATOM 678 O O . GLU A 1 86 ? 7.991 -4.518 4.056 1.00 97.69 86 GLU A O 1
ATOM 683 N N . LYS A 1 87 ? 7.337 -4.675 6.206 1.00 97.75 87 LYS A N 1
ATOM 684 C CA . LYS A 1 87 ? 8.373 -5.648 6.581 1.00 97.75 87 LYS A CA 1
ATOM 685 C C . LYS A 1 87 ? 8.031 -7.078 6.182 1.00 97.75 87 LYS A C 1
ATOM 687 O O . LYS A 1 87 ? 8.920 -7.919 6.208 1.00 97.75 87 LYS A O 1
ATOM 692 N N . ASN A 1 88 ? 6.792 -7.335 5.770 1.00 98.62 88 ASN A N 1
ATOM 693 C CA . ASN A 1 88 ? 6.392 -8.606 5.170 1.00 98.62 88 ASN A CA 1
ATOM 694 C C . ASN A 1 88 ? 6.396 -8.568 3.634 1.00 98.62 88 ASN A C 1
ATOM 696 O O . ASN A 1 88 ? 6.087 -9.577 3.005 1.00 98.62 88 ASN A O 1
ATOM 700 N N . HIS A 1 89 ? 6.744 -7.427 3.024 1.00 98.56 89 HIS A N 1
ATOM 701 C CA . HIS A 1 89 ? 6.919 -7.287 1.574 1.00 98.56 89 HIS A CA 1
ATOM 702 C C . HIS A 1 89 ? 5.675 -7.687 0.769 1.00 98.56 89 HIS A C 1
ATOM 704 O O . HIS A 1 89 ? 5.741 -8.385 -0.245 1.00 98.56 89 HIS A O 1
ATOM 710 N N . ARG A 1 90 ? 4.513 -7.248 1.251 1.00 98.75 90 ARG A N 1
ATOM 711 C CA . ARG A 1 90 ? 3.216 -7.562 0.656 1.00 98.75 90 ARG A CA 1
ATOM 712 C C . ARG A 1 90 ? 2.241 -6.408 0.823 1.00 98.75 90 ARG A C 1
ATOM 714 O O . ARG A 1 90 ? 2.437 -5.526 1.661 1.00 98.75 90 ARG A O 1
ATOM 721 N N . VAL A 1 91 ? 1.170 -6.441 0.044 1.00 98.75 91 VAL A N 1
ATOM 722 C CA . VAL A 1 91 ? -0.029 -5.645 0.298 1.00 98.75 91 VAL A CA 1
ATOM 723 C C . VAL A 1 91 ? -1.142 -6.584 0.723 1.00 98.75 91 VAL A C 1
ATOM 725 O O . VAL A 1 91 ? -1.436 -7.567 0.041 1.00 98.75 91 VAL A O 1
ATOM 728 N N . MET A 1 92 ? -1.754 -6.265 1.855 1.00 98.69 92 MET A N 1
ATOM 729 C CA . MET A 1 92 ? -2.889 -6.999 2.396 1.00 98.69 92 MET A CA 1
ATOM 730 C C . MET A 1 92 ? -4.178 -6.222 2.162 1.00 98.69 92 MET A C 1
ATOM 732 O O . MET A 1 92 ? -4.173 -4.998 2.262 1.00 98.69 92 MET A O 1
ATOM 736 N N . LYS A 1 93 ? -5.286 -6.921 1.920 1.00 98.56 93 LYS A N 1
ATOM 737 C CA . LYS A 1 93 ? -6.644 -6.372 1.923 1.00 98.56 93 LYS A CA 1
ATOM 738 C C . LYS A 1 93 ? -7.453 -7.025 3.038 1.00 98.56 93 LYS A C 1
ATOM 740 O O . LYS A 1 93 ? -7.600 -8.243 3.052 1.00 98.56 93 LYS A O 1
ATOM 745 N N . TRP A 1 94 ? -8.028 -6.223 3.923 1.00 98.62 94 TRP A N 1
ATOM 746 C CA . TRP A 1 94 ? -9.094 -6.644 4.829 1.00 98.62 94 TRP A CA 1
ATOM 747 C C . TRP A 1 94 ? -10.432 -6.201 4.263 1.00 98.62 94 TRP A C 1
ATOM 749 O O . TRP A 1 94 ? -10.662 -5.009 4.068 1.00 98.62 94 TRP A O 1
ATOM 759 N N . ILE A 1 95 ? -11.313 -7.161 3.997 1.00 98.19 95 ILE A N 1
ATOM 760 C CA . ILE A 1 95 ? -12.722 -6.869 3.722 1.00 98.19 95 ILE A CA 1
ATOM 761 C C . ILE A 1 95 ? -13.359 -6.395 5.033 1.00 98.19 95 ILE A C 1
ATOM 763 O O . ILE A 1 95 ? -12.946 -6.817 6.115 1.00 98.19 95 ILE A O 1
ATOM 767 N N . LYS A 1 96 ? -14.349 -5.503 4.943 1.00 96.94 96 LYS A N 1
ATOM 768 C CA . LYS A 1 96 ? -15.073 -4.993 6.109 1.00 96.94 96 LYS A CA 1
ATOM 769 C C . LYS A 1 96 ? -15.499 -6.137 7.044 1.00 96.94 96 LYS A C 1
ATOM 771 O O . LYS A 1 96 ? -16.087 -7.118 6.600 1.00 96.94 96 LYS A O 1
ATOM 776 N N . ASP A 1 97 ? -15.191 -5.973 8.330 1.00 95.12 97 ASP A N 1
ATOM 777 C CA . ASP A 1 97 ? -15.511 -6.897 9.429 1.00 95.12 97 ASP A CA 1
ATOM 778 C C . ASP A 1 97 ? -14.851 -8.294 9.332 1.00 95.12 97 ASP A C 1
ATOM 780 O O . ASP A 1 97 ? -15.139 -9.175 10.143 1.00 95.12 97 ASP A O 1
ATOM 784 N N . ALA A 1 98 ? -13.918 -8.501 8.393 1.00 97.75 98 ALA A N 1
ATOM 785 C CA . ALA A 1 98 ? -13.135 -9.729 8.309 1.00 97.75 98 ALA A CA 1
ATOM 786 C C . ALA A 1 98 ? -12.126 -9.843 9.464 1.00 97.75 98 ALA A C 1
ATOM 788 O O . ALA A 1 98 ? -11.504 -8.866 9.884 1.00 97.75 98 ALA A O 1
ATOM 789 N N . THR A 1 99 ? -11.910 -11.065 9.949 1.00 96.75 99 THR A N 1
ATOM 790 C CA . THR A 1 99 ? -10.919 -11.359 10.999 1.00 96.75 99 THR A CA 1
ATOM 791 C C . THR A 1 99 ? -9.509 -11.574 10.453 1.00 96.75 99 THR A C 1
ATOM 793 O O . THR A 1 99 ? -8.537 -11.508 11.203 1.00 96.75 99 THR A O 1
ATOM 796 N N . GLU A 1 100 ? -9.396 -11.834 9.153 1.00 98.25 100 GLU A N 1
ATOM 797 C CA . GLU A 1 100 ? -8.162 -12.118 8.424 1.00 98.25 100 GLU A CA 1
ATOM 798 C C . GLU A 1 100 ? -8.165 -11.369 7.090 1.00 98.25 100 GLU A C 1
ATOM 800 O O . GLU A 1 100 ? -9.220 -11.101 6.511 1.00 98.25 100 GLU A O 1
ATOM 805 N N . GLY A 1 101 ? -6.974 -11.008 6.627 1.00 98.31 101 GLY A N 1
ATOM 806 C CA . GLY A 1 101 ? -6.756 -10.349 5.354 1.00 98.31 101 GLY A CA 1
ATOM 807 C C . GLY A 1 101 ? -6.355 -11.333 4.264 1.00 98.31 101 GLY A C 1
ATOM 808 O O . GLY A 1 101 ? -5.922 -12.454 4.522 1.00 98.31 101 GLY A O 1
ATOM 809 N N . ILE A 1 102 ? -6.440 -10.864 3.027 1.00 98.19 102 ILE A N 1
ATOM 810 C CA . ILE A 1 102 ? -5.964 -11.569 1.839 1.00 98.19 102 ILE A CA 1
ATOM 811 C C . ILE A 1 102 ? -4.781 -10.817 1.233 1.00 98.19 102 ILE A C 1
ATOM 813 O O . ILE A 1 102 ? -4.732 -9.586 1.269 1.00 98.19 102 ILE A O 1
ATOM 817 N N . ILE A 1 103 ? -3.822 -11.548 0.673 1.00 98.31 103 ILE A N 1
ATOM 818 C CA . ILE A 1 103 ? -2.709 -10.949 -0.068 1.00 98.31 103 ILE A CA 1
ATOM 819 C C . ILE A 1 103 ? -3.240 -10.511 -1.434 1.00 98.31 103 ILE A C 1
ATOM 821 O O . ILE A 1 103 ? -3.870 -11.302 -2.129 1.00 98.31 103 ILE A O 1
ATOM 825 N N . VAL A 1 104 ? -2.998 -9.254 -1.807 1.00 98.44 104 VAL A N 1
ATOM 826 C CA . VAL A 1 104 ? -3.437 -8.681 -3.098 1.00 98.44 104 VAL A CA 1
ATOM 827 C C . VAL A 1 104 ? -2.285 -8.168 -3.965 1.00 98.44 104 VAL A C 1
ATOM 829 O O . VAL A 1 104 ? -2.511 -7.781 -5.105 1.00 98.44 104 VAL A O 1
ATOM 832 N N . ALA A 1 105 ? -1.064 -8.146 -3.428 1.00 98.44 105 ALA A N 1
ATOM 833 C CA . ALA A 1 105 ? 0.170 -7.930 -4.180 1.00 98.44 105 ALA A CA 1
ATOM 834 C C . ALA A 1 105 ? 1.371 -8.446 -3.373 1.00 98.44 105 ALA A C 1
ATOM 836 O O . ALA A 1 105 ? 1.426 -8.267 -2.149 1.00 98.44 105 ALA A O 1
ATOM 837 N N . GLY A 1 106 ? 2.363 -9.026 -4.050 1.00 97.69 106 GLY A N 1
ATOM 838 C CA . GLY A 1 106 ? 3.542 -9.595 -3.396 1.00 97.69 106 GLY A CA 1
ATOM 839 C C . GLY A 1 106 ? 3.230 -10.878 -2.616 1.00 97.69 106 GLY A C 1
ATOM 840 O O . GLY A 1 106 ? 2.388 -11.678 -3.008 1.00 97.69 106 GLY A O 1
ATOM 841 N N . GLY A 1 107 ? 3.894 -11.062 -1.469 1.00 94.75 107 GLY A N 1
ATOM 842 C CA . GLY A 1 107 ? 3.610 -12.173 -0.546 1.00 94.75 107 GLY A CA 1
ATOM 843 C C . GLY A 1 107 ? 4.512 -13.398 -0.685 1.00 94.75 107 GLY A C 1
ATOM 844 O O . GLY A 1 107 ? 4.479 -14.264 0.184 1.00 94.75 107 GLY A O 1
ATOM 845 N N . GLN A 1 108 ? 5.382 -13.438 -1.695 1.00 95.81 108 GLN A N 1
ATOM 846 C CA . GLN A 1 108 ? 6.400 -14.484 -1.867 1.00 95.81 108 GLN A CA 1
ATOM 847 C C . GLN A 1 108 ? 7.766 -14.099 -1.256 1.00 95.81 108 GLN A C 1
ATOM 849 O O . GLN A 1 108 ? 8.821 -14.540 -1.710 1.00 95.81 108 GLN A O 1
ATOM 854 N N . GLY A 1 109 ? 7.755 -13.255 -0.219 1.00 96.06 109 GLY A N 1
ATOM 855 C CA . GLY A 1 109 ? 8.957 -12.713 0.422 1.00 96.06 109 GLY A CA 1
ATOM 856 C C . GLY A 1 109 ? 9.573 -11.517 -0.314 1.00 96.06 109 GLY A C 1
ATOM 857 O O . GLY A 1 109 ? 9.005 -10.988 -1.269 1.00 96.06 109 GLY A O 1
ATOM 858 N N . GLU A 1 110 ? 10.739 -11.068 0.165 1.00 98.44 110 GLU A N 1
ATOM 859 C CA . GLU A 1 110 ? 11.475 -9.954 -0.447 1.00 98.44 110 GLU A CA 1
ATOM 860 C C . GLU A 1 110 ? 12.030 -10.360 -1.822 1.00 98.44 110 GLU A C 1
ATOM 862 O O . GLU A 1 110 ? 12.591 -11.448 -1.995 1.00 98.44 110 GLU A O 1
ATOM 867 N N . GLY A 1 111 ? 11.907 -9.481 -2.815 1.00 97.88 111 GLY A N 1
ATOM 868 C CA . GLY A 1 111 ? 12.471 -9.712 -4.143 1.00 97.88 111 GLY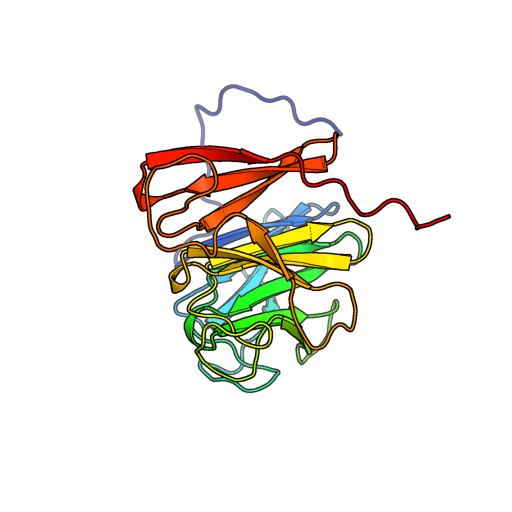 A CA 1
ATOM 869 C C . GLY A 1 111 ? 12.138 -8.613 -5.140 1.00 97.88 111 GLY A C 1
ATOM 870 O O . GLY A 1 111 ? 11.482 -7.634 -4.793 1.00 97.88 111 GLY A O 1
ATOM 871 N N . ASN A 1 112 ? 12.610 -8.776 -6.377 1.00 96.81 112 ASN A N 1
ATOM 872 C CA . ASN A 1 112 ? 12.454 -7.801 -7.461 1.00 96.81 112 ASN A CA 1
ATOM 873 C C . ASN A 1 112 ? 11.862 -8.386 -8.759 1.00 96.81 112 ASN A C 1
ATOM 875 O O . ASN A 1 112 ? 11.761 -7.663 -9.752 1.00 96.81 112 ASN A O 1
ATOM 879 N N . ASP A 1 113 ? 11.448 -9.656 -8.776 1.00 97.12 113 ASP A N 1
ATOM 880 C CA . ASP A 1 113 ? 10.612 -10.179 -9.866 1.00 97.12 113 ASP A CA 1
ATOM 881 C C . ASP A 1 113 ? 9.177 -9.633 -9.773 1.00 97.12 113 ASP A C 1
ATOM 883 O O . ASP A 1 113 ? 8.885 -8.747 -8.966 1.00 97.12 113 ASP A O 1
ATOM 887 N N . LEU A 1 114 ? 8.295 -10.091 -10.659 1.00 97.19 114 LEU A N 1
ATOM 888 C CA . LEU A 1 114 ? 6.930 -9.582 -10.756 1.00 97.19 114 LEU A CA 1
ATOM 889 C C . LEU A 1 114 ? 5.984 -10.169 -9.699 1.00 97.19 114 LEU A C 1
ATOM 891 O O . LEU A 1 114 ? 4.935 -9.578 -9.477 1.00 97.19 114 LEU A O 1
ATOM 895 N N . ALA A 1 115 ? 6.361 -11.241 -9.001 1.00 97.31 115 ALA A N 1
ATOM 896 C CA . ALA A 1 115 ? 5.576 -11.823 -7.913 1.00 97.31 115 ALA A CA 1
ATOM 897 C C . ALA A 1 115 ? 5.952 -11.244 -6.536 1.00 97.31 115 ALA A C 1
ATOM 899 O O . ALA A 1 115 ? 5.230 -11.423 -5.552 1.00 97.31 115 ALA A O 1
ATOM 900 N N . ARG A 1 116 ? 7.105 -10.567 -6.435 1.00 98.38 116 ARG A N 1
ATOM 901 C CA . ARG A 1 116 ? 7.682 -10.078 -5.174 1.00 98.38 116 ARG A CA 1
ATOM 902 C C . ARG A 1 116 ? 7.772 -8.556 -5.094 1.00 98.38 116 ARG A C 1
ATOM 904 O O . ARG A 1 116 ? 7.887 -7.841 -6.088 1.00 98.38 116 ARG A O 1
ATOM 911 N N . LEU A 1 117 ? 7.754 -8.070 -3.857 1.00 98.62 117 LEU A N 1
ATOM 912 C CA . LEU A 1 117 ? 7.955 -6.668 -3.495 1.00 98.62 117 LEU A CA 1
ATOM 913 C C . LEU A 1 117 ? 9.165 -6.549 -2.559 1.00 98.62 117 LEU A C 1
ATOM 915 O O . LEU A 1 117 ? 9.637 -7.533 -1.990 1.00 98.62 117 LEU A O 1
ATOM 919 N N . SER A 1 118 ? 9.651 -5.329 -2.348 1.00 98.38 118 SER A N 1
ATOM 920 C CA . SER A 1 118 ? 10.680 -5.007 -1.364 1.00 98.38 118 SER A CA 1
ATOM 921 C C . SER A 1 118 ? 10.336 -3.696 -0.647 1.00 98.38 118 SER A C 1
ATOM 923 O O . SER A 1 118 ? 10.439 -2.589 -1.180 1.00 98.38 118 SER A O 1
ATOM 925 N N . CYS A 1 119 ? 9.906 -3.851 0.609 1.00 97.88 119 CYS A N 1
ATOM 926 C CA . CYS A 1 119 ? 9.428 -2.785 1.501 1.00 97.88 119 CYS A CA 1
ATOM 927 C C . CYS A 1 119 ? 8.445 -1.803 0.832 1.00 97.88 119 CYS A C 1
ATOM 929 O O . CYS A 1 119 ? 8.790 -0.630 0.677 1.00 97.88 119 CYS A O 1
ATOM 931 N N . PRO A 1 120 ? 7.233 -2.243 0.444 1.00 98.50 120 PRO A N 1
ATOM 932 C CA . PRO A 1 120 ? 6.248 -1.349 -0.154 1.00 98.50 120 PRO A CA 1
ATOM 933 C C . PRO A 1 120 ? 5.798 -0.275 0.848 1.00 98.50 120 PRO A C 1
ATOM 935 O O . PRO A 1 120 ? 5.539 -0.593 2.011 1.00 98.50 120 PRO A O 1
ATOM 938 N N . ARG A 1 121 ? 5.699 0.988 0.407 1.00 97.94 121 ARG A N 1
ATOM 939 C CA . ARG A 1 121 ? 5.303 2.130 1.269 1.00 97.94 121 ARG A CA 1
ATOM 940 C C . ARG A 1 121 ? 4.171 2.996 0.733 1.00 97.94 121 ARG A C 1
ATOM 942 O O . ARG A 1 121 ? 3.847 4.019 1.331 1.00 97.94 121 ARG A O 1
ATOM 949 N N . GLY A 1 122 ? 3.588 2.614 -0.390 1.00 97.69 122 GLY A N 1
ATOM 950 C CA . GLY A 1 122 ? 2.474 3.317 -1.007 1.00 97.69 122 GLY A CA 1
ATOM 951 C C . GLY A 1 122 ? 1.528 2.329 -1.635 1.00 97.69 122 GLY A C 1
ATOM 952 O O . GLY A 1 122 ? 1.976 1.408 -2.317 1.00 97.69 122 GLY A O 1
ATOM 953 N N . VAL A 1 123 ? 0.236 2.542 -1.425 1.00 98.38 123 VAL A N 1
ATOM 954 C CA . VAL A 1 123 ? -0.819 1.764 -2.057 1.00 98.38 123 VAL A CA 1
ATOM 955 C C . VAL A 1 123 ? -1.973 2.684 -2.428 1.00 98.38 123 VAL A C 1
ATOM 957 O O . VAL A 1 123 ? -2.432 3.476 -1.610 1.00 98.38 123 VAL A O 1
ATOM 960 N N . ILE A 1 124 ? -2.439 2.576 -3.667 1.00 97.69 124 ILE A N 1
ATOM 961 C CA . ILE A 1 124 ? -3.726 3.119 -4.111 1.00 97.69 124 ILE A CA 1
ATOM 962 C C . ILE A 1 124 ? -4.430 2.069 -4.959 1.00 97.69 124 ILE A C 1
ATOM 964 O O . ILE A 1 124 ? -3.780 1.218 -5.568 1.00 97.69 124 ILE A O 1
ATOM 968 N N . VAL A 1 125 ? -5.755 2.129 -4.997 1.00 96.81 125 VAL A N 1
ATOM 969 C CA . VAL A 1 125 ? -6.572 1.179 -5.752 1.00 96.81 125 VAL A CA 1
ATOM 970 C C . VAL A 1 125 ? -7.482 1.961 -6.686 1.00 96.81 125 VAL A C 1
ATOM 972 O O . VAL A 1 125 ? -8.072 2.966 -6.284 1.00 96.81 125 VAL A O 1
ATOM 975 N N . ASP A 1 126 ? -7.558 1.535 -7.943 1.00 94.19 126 ASP A N 1
ATOM 976 C CA . ASP A 1 126 ? -8.477 2.133 -8.909 1.00 94.19 126 ASP A CA 1
ATOM 977 C C . ASP A 1 126 ? -9.915 1.584 -8.746 1.00 94.19 126 ASP A C 1
ATOM 979 O O . ASP A 1 126 ? -10.135 0.604 -8.026 1.00 94.19 126 ASP A O 1
ATOM 983 N N . PRO A 1 127 ? -10.928 2.184 -9.400 1.00 90.69 127 PRO A N 1
ATOM 984 C CA . PRO A 1 127 ? -12.312 1.708 -9.311 1.00 90.69 127 PRO A CA 1
ATOM 985 C C . PRO A 1 127 ? -12.551 0.277 -9.823 1.00 90.69 127 PRO A C 1
ATOM 987 O O . PRO A 1 127 ? -13.602 -0.291 -9.539 1.00 90.69 127 PRO A O 1
ATOM 990 N N . PHE A 1 128 ? -11.611 -0.306 -10.571 1.00 90.88 128 PHE A N 1
ATOM 991 C CA . PHE A 1 128 ? -11.687 -1.682 -11.066 1.00 90.88 128 PHE A CA 1
ATOM 992 C C . PHE A 1 128 ? -11.052 -2.689 -10.095 1.00 90.88 128 PHE A C 1
ATOM 994 O O . PHE A 1 128 ? -11.095 -3.896 -10.335 1.00 90.88 128 PHE A O 1
ATOM 1001 N N . GLY A 1 129 ? -10.479 -2.211 -8.986 1.00 93.69 129 GLY A N 1
ATOM 1002 C CA . GLY A 1 129 ? -9.790 -3.039 -8.003 1.00 93.69 129 GLY A CA 1
ATOM 1003 C C . GLY A 1 129 ? -8.332 -3.330 -8.358 1.00 93.69 129 GLY A C 1
ATOM 1004 O O . GLY A 1 129 ? -7.734 -4.205 -7.734 1.00 93.69 129 GLY A O 1
ATOM 1005 N N . THR A 1 130 ? -7.747 -2.624 -9.331 1.00 96.88 130 THR A N 1
ATOM 1006 C CA . THR A 1 130 ? -6.313 -2.730 -9.628 1.00 96.88 130 THR A CA 1
ATOM 1007 C C . THR A 1 130 ? -5.520 -2.038 -8.527 1.00 96.88 130 THR A C 1
ATOM 1009 O O . THR A 1 130 ? -5.735 -0.858 -8.241 1.00 96.88 130 THR A O 1
ATOM 1012 N N . VAL A 1 131 ? -4.573 -2.756 -7.932 1.00 98.25 131 VAL A N 1
ATOM 1013 C CA . VAL A 1 131 ? -3.724 -2.267 -6.844 1.00 98.25 131 VAL A CA 1
ATOM 1014 C C . VAL A 1 131 ? -2.429 -1.716 -7.428 1.00 98.25 131 VAL A C 1
ATOM 1016 O O . VAL A 1 131 ? -1.693 -2.446 -8.082 1.00 98.25 131 VAL A O 1
ATOM 1019 N N . TYR A 1 132 ? -2.121 -0.448 -7.168 1.00 98.62 132 TYR A N 1
ATOM 1020 C CA . TYR A 1 132 ? -0.854 0.187 -7.533 1.00 98.62 132 TYR A CA 1
A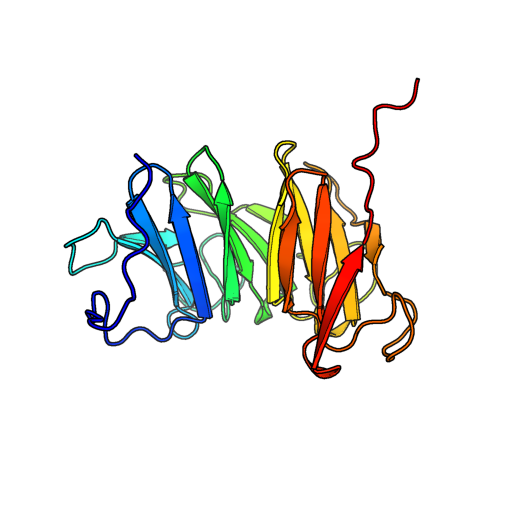TOM 1021 C C . TYR A 1 132 ? -0.002 0.353 -6.284 1.00 98.62 132 TYR A C 1
ATOM 1023 O O . TYR A 1 132 ? -0.448 0.934 -5.293 1.00 98.62 132 TYR A O 1
ATOM 1031 N N . VAL A 1 133 ? 1.228 -0.146 -6.342 1.00 98.75 133 VAL A N 1
ATOM 1032 C CA . VAL A 1 133 ? 2.123 -0.236 -5.191 1.00 98.75 133 VAL A CA 1
ATOM 1033 C C . VAL A 1 133 ? 3.418 0.507 -5.474 1.00 98.75 133 VAL A C 1
ATOM 1035 O O . VAL A 1 133 ? 4.068 0.276 -6.495 1.00 98.75 133 VAL A O 1
ATOM 1038 N N . ALA A 1 134 ? 3.820 1.374 -4.546 1.00 98.50 134 ALA A N 1
ATOM 1039 C CA . ALA A 1 134 ? 5.170 1.915 -4.519 1.00 98.50 134 ALA A CA 1
ATOM 1040 C C . ALA A 1 134 ? 6.099 0.862 -3.913 1.00 98.50 134 ALA A C 1
ATOM 1042 O O . ALA A 1 134 ? 6.187 0.721 -2.692 1.00 98.50 134 ALA A O 1
ATOM 1043 N N . ASP A 1 135 ? 6.771 0.113 -4.783 1.00 98.56 135 ASP A N 1
ATOM 1044 C CA . ASP A 1 135 ? 7.746 -0.913 -4.428 1.00 98.56 135 ASP A CA 1
ATOM 1045 C C . ASP A 1 135 ? 9.091 -0.239 -4.111 1.00 98.56 135 ASP A C 1
ATOM 1047 O O . ASP A 1 135 ? 9.999 -0.127 -4.943 1.00 98.56 135 ASP A O 1
ATOM 1051 N N . THR A 1 136 ? 9.146 0.352 -2.916 1.00 98.25 136 THR A N 1
ATOM 1052 C CA . THR A 1 136 ? 10.059 1.447 -2.583 1.00 98.25 136 THR A CA 1
ATOM 1053 C C . THR A 1 136 ? 11.530 1.086 -2.730 1.00 98.25 136 THR A C 1
ATOM 1055 O O . THR A 1 136 ? 12.280 1.881 -3.296 1.00 98.25 136 THR A O 1
ATOM 1058 N N . LYS A 1 137 ? 11.976 -0.073 -2.230 1.00 97.75 137 LYS A N 1
ATOM 1059 C CA . LYS A 1 137 ? 13.397 -0.455 -2.333 1.00 97.75 137 LYS A CA 1
ATOM 1060 C C . LYS A 1 137 ? 13.790 -0.879 -3.747 1.00 97.75 137 LYS A C 1
ATOM 1062 O O . LYS A 1 137 ? 14.951 -0.731 -4.116 1.00 97.75 137 LYS A O 1
ATOM 1067 N N . ASN A 1 138 ? 12.829 -1.334 -4.547 1.00 98.12 138 ASN A N 1
ATOM 1068 C CA . ASN A 1 138 ? 13.044 -1.662 -5.954 1.00 98.12 138 ASN A CA 1
ATOM 1069 C C . ASN A 1 138 ? 12.922 -0.443 -6.884 1.00 98.12 138 ASN A C 1
ATOM 1071 O O . ASN A 1 138 ? 13.113 -0.582 -8.090 1.00 98.12 138 ASN A O 1
ATOM 1075 N N . ASN A 1 139 ? 12.634 0.752 -6.350 1.00 98.06 139 ASN A N 1
ATOM 1076 C CA . ASN A 1 139 ? 12.566 2.006 -7.108 1.00 98.06 139 ASN A CA 1
ATOM 1077 C C . ASN A 1 139 ? 11.607 1.937 -8.310 1.00 98.06 139 ASN A C 1
ATOM 1079 O O . ASN A 1 139 ? 11.918 2.395 -9.413 1.00 98.06 139 ASN A O 1
ATOM 1083 N N . ARG A 1 140 ? 10.434 1.334 -8.105 1.00 98.44 140 ARG A N 1
ATOM 1084 C CA . ARG A 1 140 ? 9.433 1.131 -9.156 1.00 98.44 140 ARG A CA 1
ATOM 1085 C C . ARG A 1 140 ? 8.014 1.252 -8.615 1.00 98.44 140 ARG A C 1
ATOM 1087 O O . ARG A 1 140 ? 7.782 1.085 -7.418 1.00 98.44 140 ARG A O 1
ATOM 1094 N N . ILE A 1 141 ? 7.073 1.522 -9.512 1.00 98.38 141 ILE A N 1
ATOM 1095 C CA . ILE A 1 141 ? 5.642 1.366 -9.264 1.00 98.38 141 ILE A CA 1
ATOM 1096 C C . ILE A 1 141 ? 5.173 0.133 -10.020 1.00 98.38 141 ILE A C 1
ATOM 1098 O O . ILE A 1 141 ? 5.423 0.006 -11.222 1.00 98.38 141 ILE A O 1
ATOM 1102 N N . VAL A 1 142 ? 4.490 -0.762 -9.320 1.00 98.19 142 VAL A N 1
ATOM 1103 C CA . VAL A 1 142 ? 3.972 -2.009 -9.887 1.00 98.19 142 VAL A CA 1
ATOM 1104 C C . VAL A 1 142 ? 2.464 -2.047 -9.682 1.00 98.19 142 VAL A C 1
ATOM 1106 O O . VAL A 1 142 ? 1.980 -1.660 -8.618 1.00 98.19 142 VAL A O 1
ATOM 1109 N N . ARG A 1 143 ? 1.721 -2.483 -10.701 1.00 97.62 143 ARG A N 1
ATOM 1110 C CA . ARG A 1 143 ? 0.276 -2.704 -10.609 1.00 97.62 143 ARG A CA 1
ATOM 1111 C C . ARG A 1 143 ? -0.062 -4.191 -10.601 1.00 97.62 143 ARG A C 1
ATOM 1113 O O . ARG A 1 143 ? 0.541 -4.940 -11.363 1.00 97.62 143 ARG A O 1
ATOM 1120 N N . TRP A 1 144 ? -1.057 -4.580 -9.815 1.00 98.19 144 TRP A N 1
ATOM 1121 C CA . TRP A 1 144 ? -1.706 -5.890 -9.860 1.00 98.19 144 TRP A CA 1
ATOM 1122 C C . TRP A 1 144 ? -3.165 -5.701 -10.235 1.00 98.19 144 TRP A C 1
ATOM 1124 O O . TRP A 1 144 ? -3.909 -5.015 -9.532 1.00 98.19 144 TRP A O 1
ATOM 1134 N N . SER A 1 145 ? -3.579 -6.308 -11.344 1.00 95.88 145 SER A N 1
ATOM 1135 C CA . SER A 1 145 ? -5.002 -6.473 -11.629 1.00 95.88 145 SER A CA 1
ATOM 1136 C C . SER A 1 145 ? -5.628 -7.404 -10.594 1.00 95.88 145 SER A C 1
ATOM 1138 O O . SER A 1 145 ? -4.941 -8.207 -9.961 1.00 95.88 145 SER A O 1
ATOM 1140 N N . LYS A 1 146 ? -6.945 -7.293 -10.415 1.00 91.00 146 LYS A N 1
ATOM 1141 C CA . LYS A 1 146 ? -7.686 -8.178 -9.519 1.00 91.00 146 LYS A CA 1
ATOM 1142 C C . LYS A 1 146 ? -7.377 -9.644 -9.861 1.00 91.00 146 LYS A C 1
ATOM 1144 O O . LYS A 1 146 ? -7.439 -10.011 -11.029 1.00 91.00 146 LYS A O 1
ATOM 1149 N N . GLU A 1 147 ? -7.050 -10.439 -8.842 1.00 89.12 147 GLU A N 1
ATOM 1150 C CA . GLU A 1 147 ? -6.735 -11.878 -8.951 1.00 89.12 147 GLU A CA 1
ATOM 1151 C C . GLU A 1 147 ? -5.462 -12.219 -9.756 1.00 89.12 147 GLU A C 1
ATOM 1153 O O . GLU A 1 147 ? -5.189 -13.393 -9.986 1.00 89.12 147 GLU A O 1
ATOM 1158 N N . ALA A 1 148 ? -4.649 -11.232 -10.147 1.00 94.25 148 ALA A N 1
ATOM 1159 C CA . ALA A 1 148 ? -3.369 -11.499 -10.796 1.00 94.25 148 ALA A CA 1
ATOM 1160 C C . ALA A 1 148 ? -2.357 -12.104 -9.808 1.00 94.25 148 ALA A C 1
ATOM 1162 O O . ALA A 1 148 ? -2.201 -11.606 -8.691 1.00 94.25 148 ALA A O 1
ATOM 1163 N N . GLU A 1 149 ? -1.636 -13.139 -10.240 1.00 93.31 149 GLU A N 1
ATOM 1164 C CA . GLU A 1 149 ? -0.521 -13.718 -9.475 1.00 93.31 149 GLU A CA 1
ATOM 1165 C C . GLU A 1 149 ? 0.713 -12.800 -9.522 1.00 93.31 149 GLU A C 1
ATOM 1167 O O . GLU A 1 149 ? 1.349 -12.538 -8.500 1.00 93.31 149 GLU A O 1
ATOM 1172 N N . ASP A 1 150 ? 0.977 -12.227 -10.698 1.00 96.75 150 ASP A N 1
ATOM 1173 C CA . ASP A 1 150 ? 2.120 -11.362 -10.973 1.00 96.75 150 ASP A CA 1
ATOM 1174 C C . ASP A 1 150 ? 1.705 -9.912 -11.236 1.00 96.75 150 ASP A C 1
ATOM 1176 O O . ASP A 1 150 ? 0.636 -9.606 -11.774 1.00 96.75 150 ASP A O 1
ATOM 1180 N N . GLY A 1 151 ? 2.600 -8.998 -10.880 1.00 97.44 151 GLY A N 1
ATOM 1181 C CA . GLY A 1 151 ? 2.461 -7.576 -11.123 1.00 97.44 151 GLY A CA 1
ATOM 1182 C C . GLY A 1 151 ? 2.978 -7.159 -12.495 1.00 97.44 151 GLY A C 1
ATOM 1183 O O . GLY A 1 151 ? 3.623 -7.901 -13.229 1.00 97.44 151 GLY A O 1
ATOM 1184 N N . THR A 1 152 ? 2.733 -5.904 -12.845 1.00 97.31 152 THR A N 1
ATOM 1185 C CA . THR A 1 152 ? 3.300 -5.250 -14.028 1.00 97.31 152 THR A CA 1
ATOM 1186 C C . THR A 1 152 ? 3.935 -3.934 -13.615 1.00 97.31 152 THR A C 1
ATOM 1188 O O . THR A 1 152 ? 3.279 -3.092 -13.000 1.00 97.31 152 THR A O 1
ATOM 1191 N N . VAL A 1 153 ? 5.211 -3.734 -13.949 1.00 97.00 153 VAL A N 1
ATOM 1192 C CA . VAL A 1 153 ? 5.885 -2.450 -13.718 1.00 97.00 153 VAL A CA 1
ATOM 1193 C C . VAL A 1 153 ? 5.265 -1.396 -14.632 1.00 97.00 153 VAL A C 1
ATOM 1195 O O . VAL A 1 153 ? 5.234 -1.575 -15.845 1.00 97.00 153 VAL A O 1
ATOM 1198 N N . VAL A 1 154 ? 4.773 -0.301 -14.051 1.00 96.25 154 VAL A N 1
ATOM 1199 C CA . VAL A 1 154 ? 4.165 0.815 -14.802 1.00 96.25 154 VAL A CA 1
ATOM 1200 C C . VAL A 1 154 ? 5.045 2.060 -14.832 1.00 96.25 154 VAL A C 1
ATOM 1202 O O . VAL A 1 154 ? 4.940 2.861 -15.754 1.00 96.25 154 VAL A O 1
ATOM 1205 N N . VAL A 1 155 ? 5.924 2.229 -13.840 1.00 96.38 155 VAL A N 1
ATOM 1206 C CA . VAL A 1 155 ? 6.891 3.334 -13.753 1.00 96.38 155 VAL A CA 1
ATOM 1207 C C . VAL A 1 155 ? 8.164 2.824 -13.075 1.00 96.38 155 VAL A C 1
ATOM 1209 O O . VAL A 1 155 ? 8.083 2.084 -12.092 1.00 96.38 155 VAL A O 1
ATOM 1212 N N . GLY A 1 156 ? 9.340 3.253 -13.535 1.00 95.56 156 GLY A N 1
ATOM 1213 C CA . GLY A 1 156 ? 10.624 2.849 -12.956 1.00 95.56 156 GLY A CA 1
ATOM 1214 C C . GLY A 1 156 ? 11.037 1.427 -13.338 1.00 95.56 156 GLY A C 1
ATOM 1215 O O . GLY A 1 156 ? 10.706 0.937 -14.415 1.00 95.56 156 GLY A O 1
ATOM 1216 N N . GLY A 1 157 ? 11.799 0.764 -12.462 1.00 87.62 157 GLY A N 1
ATOM 1217 C CA . GLY A 1 157 ? 12.336 -0.587 -12.709 1.00 87.62 157 GLY A CA 1
ATOM 1218 C C . GLY A 1 157 ? 13.571 -0.628 -13.622 1.00 87.62 157 GLY A C 1
ATOM 1219 O O . GLY A 1 157 ? 14.109 -1.695 -13.896 1.00 87.62 157 GLY A O 1
ATOM 1220 N N . ASN A 1 158 ? 14.060 0.535 -14.049 1.00 87.06 158 ASN A N 1
ATOM 1221 C CA . ASN A 1 158 ? 15.220 0.758 -14.912 1.00 87.06 158 ASN A CA 1
ATOM 1222 C C . ASN A 1 158 ? 16.407 1.346 -14.126 1.00 87.06 158 ASN A C 1
ATOM 1224 O O . ASN A 1 158 ? 17.041 2.317 -14.553 1.00 87.06 158 ASN A O 1
ATOM 1228 N N . ASN A 1 159 ? 16.696 0.722 -12.980 1.00 84.81 159 ASN A N 1
ATOM 1229 C CA . ASN A 1 159 ? 17.616 1.184 -11.939 1.00 84.81 159 ASN A CA 1
ATOM 1230 C C . ASN A 1 159 ? 17.181 2.488 -11.254 1.00 84.81 159 ASN A C 1
ATOM 1232 O O . ASN A 1 159 ? 16.410 3.293 -11.775 1.00 84.81 159 ASN A O 1
ATOM 1236 N N . GLN A 1 160 ? 17.710 2.690 -10.050 1.00 93.75 160 GLN A N 1
ATOM 1237 C CA . GLN A 1 160 ? 17.597 3.958 -9.342 1.00 93.75 160 GLN A CA 1
ATOM 1238 C C . GLN A 1 160 ? 18.221 5.086 -10.174 1.00 93.75 160 GLN A C 1
ATOM 1240 O O . GLN A 1 160 ? 19.326 4.935 -10.697 1.00 93.75 160 GLN A O 1
ATOM 1245 N N . GLY A 1 161 ? 17.561 6.240 -10.236 1.00 93.38 161 GLY A N 1
ATOM 1246 C CA . GLY A 1 161 ? 18.132 7.413 -10.887 1.00 93.38 161 GLY A CA 1
ATOM 1247 C C . GLY A 1 161 ? 17.238 8.643 -10.825 1.00 93.38 161 GLY A C 1
ATOM 1248 O O . GLY A 1 161 ? 16.185 8.639 -10.189 1.00 93.38 161 GLY A O 1
ATOM 1249 N N . SER A 1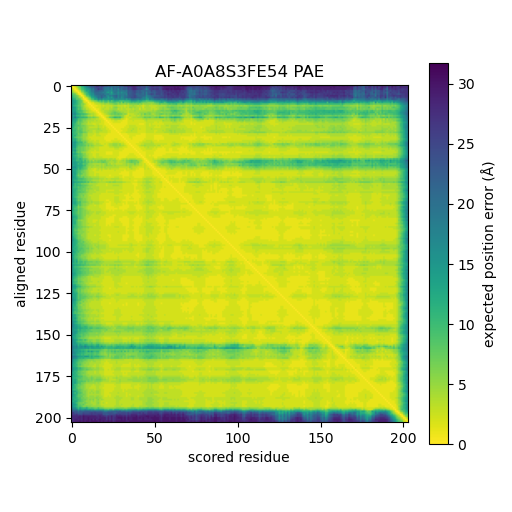 162 ? 17.690 9.711 -11.477 1.00 93.50 162 SER A N 1
ATOM 1250 C CA . SER A 1 162 ? 17.049 11.031 -11.472 1.00 93.50 162 SER A CA 1
ATOM 1251 C C . SER A 1 162 ? 16.542 11.463 -12.852 1.00 93.50 162 SER A C 1
ATOM 1253 O O . SER A 1 162 ? 15.982 12.554 -12.986 1.00 93.50 162 SER A O 1
ATOM 1255 N N . LEU A 1 163 ? 16.681 10.618 -13.881 1.00 94.00 163 LEU A N 1
ATOM 1256 C CA . LEU A 1 163 ? 16.093 10.877 -15.195 1.00 94.00 163 LEU A CA 1
ATOM 1257 C C . LEU A 1 163 ? 14.559 10.813 -15.139 1.00 94.00 163 LEU A C 1
ATOM 1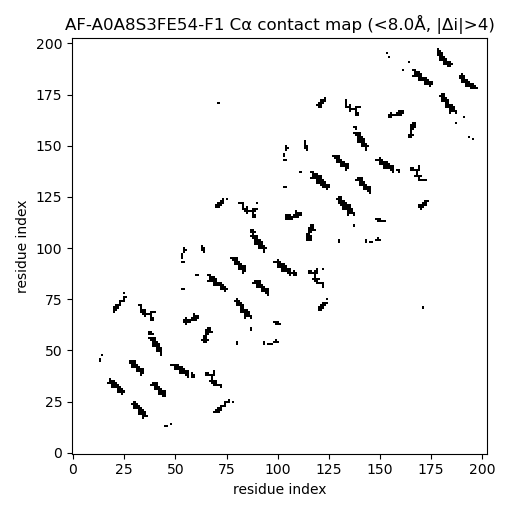259 O O . LEU A 1 163 ? 13.959 10.433 -14.127 1.00 94.00 163 LEU A O 1
ATOM 1263 N N . GLN A 1 164 ? 13.919 11.203 -16.239 1.00 89.50 164 GLN A N 1
ATOM 1264 C CA . GLN A 1 164 ? 12.480 11.013 -16.416 1.00 89.50 164 GLN A CA 1
ATOM 1265 C C . GLN A 1 164 ? 12.145 9.518 -16.333 1.00 89.50 164 GLN A C 1
ATOM 1267 O O . GLN A 1 164 ? 12.879 8.689 -16.869 1.00 89.50 164 GLN A O 1
ATOM 1272 N N . ALA A 1 165 ? 11.061 9.183 -15.630 1.00 89.69 165 ALA A N 1
ATOM 1273 C CA . ALA A 1 165 ? 10.610 7.809 -15.382 1.00 89.69 165 ALA A CA 1
ATOM 1274 C C . ALA A 1 165 ? 11.556 6.912 -14.557 1.00 89.69 165 ALA A C 1
ATOM 1276 O O . ALA A 1 165 ? 11.173 5.789 -14.240 1.00 89.69 165 ALA A O 1
ATOM 1277 N N . GLN A 1 166 ? 12.726 7.402 -14.132 1.00 96.44 166 GLN A N 1
ATOM 1278 C CA . GLN A 1 166 ? 13.492 6.800 -13.039 1.00 96.44 166 GLN A CA 1
ATOM 1279 C C . GLN A 1 166 ? 12.994 7.329 -11.693 1.00 96.44 166 GLN A C 1
ATOM 1281 O O . GLN A 1 166 ? 12.553 8.479 -11.581 1.00 96.44 166 GLN A O 1
ATOM 1286 N N . LEU A 1 167 ? 13.074 6.483 -10.670 1.00 97.81 167 LEU A N 1
ATOM 1287 C CA . LEU A 1 167 ? 12.639 6.790 -9.311 1.00 97.81 167 LEU A CA 1
ATOM 1288 C C . LEU A 1 167 ? 13.769 6.523 -8.315 1.00 97.81 167 LEU A C 1
ATOM 1290 O O . LEU A 1 167 ? 14.682 5.738 -8.578 1.00 97.81 167 LEU A O 1
ATOM 1294 N N . TYR A 1 168 ? 13.670 7.149 -7.146 1.00 97.81 168 TYR A N 1
ATOM 1295 C CA . TYR A 1 168 ? 14.502 6.871 -5.991 1.00 97.81 168 TYR A CA 1
ATOM 1296 C C . TYR A 1 168 ? 13.668 6.896 -4.701 1.00 97.81 168 TYR A C 1
ATOM 1298 O O . TYR A 1 168 ? 13.301 7.948 -4.170 1.00 97.81 168 TYR A O 1
ATOM 1306 N N . SER A 1 169 ? 13.397 5.699 -4.172 1.00 97.12 169 SER A N 1
ATOM 1307 C CA . SER A 1 169 ? 12.574 5.461 -2.982 1.00 97.12 169 SER A CA 1
ATOM 1308 C C . SER A 1 169 ? 11.166 6.073 -3.101 1.00 97.12 169 SER A C 1
ATOM 1310 O O . SER A 1 169 ? 10.798 6.935 -2.297 1.00 97.12 169 SER A O 1
ATOM 1312 N N . PRO A 1 170 ? 10.353 5.654 -4.092 1.00 97.94 170 PRO A N 1
ATOM 1313 C CA . PRO A 1 170 ? 8.992 6.157 -4.232 1.00 97.94 170 PRO A CA 1
ATOM 1314 C C . PRO A 1 170 ? 8.132 5.782 -3.017 1.00 97.94 170 PRO A C 1
ATOM 1316 O O . PRO A 1 170 ? 8.308 4.705 -2.442 1.00 97.94 170 PRO A O 1
ATOM 1319 N N . GLN A 1 171 ? 7.208 6.660 -2.621 1.00 96.38 171 GLN A N 1
ATOM 1320 C CA . GLN A 1 171 ? 6.324 6.434 -1.467 1.00 96.38 171 GLN A CA 1
ATOM 1321 C C . GLN A 1 171 ? 4.858 6.723 -1.787 1.00 96.38 171 GLN A C 1
ATOM 1323 O O . GLN A 1 171 ? 4.125 5.813 -2.144 1.00 96.38 171 GLN A O 1
ATOM 1328 N N . GLY A 1 172 ? 4.414 7.974 -1.661 1.00 95.69 172 GLY A N 1
ATOM 1329 C CA . GLY A 1 172 ? 3.021 8.346 -1.900 1.00 95.69 172 GLY A CA 1
ATOM 1330 C C . GLY A 1 172 ? 2.629 8.243 -3.373 1.00 95.69 172 GLY A C 1
ATOM 1331 O O . GLY A 1 172 ? 3.411 8.612 -4.253 1.00 95.69 172 GLY A O 1
ATOM 1332 N N . LEU A 1 173 ? 1.404 7.782 -3.618 1.00 97.81 173 LEU A N 1
ATOM 1333 C CA . LEU A 1 173 ? 0.782 7.690 -4.936 1.00 97.81 173 LEU A CA 1
ATOM 1334 C C . LEU A 1 173 ? -0.574 8.400 -4.911 1.00 97.81 173 LEU A C 1
ATOM 1336 O O . LEU A 1 173 ? -1.257 8.386 -3.889 1.00 97.81 173 LEU A O 1
ATOM 1340 N N . SER A 1 174 ? -0.973 9.010 -6.025 1.00 96.75 174 SER A N 1
ATOM 1341 C CA . SER A 1 174 ? -2.322 9.560 -6.190 1.00 96.75 174 SER A CA 1
ATOM 1342 C C . SER A 1 174 ? -2.725 9.598 -7.658 1.00 96.75 174 SER A C 1
ATOM 1344 O O . SER A 1 174 ? -1.880 9.829 -8.520 1.00 96.75 174 SER A O 1
ATOM 1346 N N . PHE A 1 175 ? -4.015 9.433 -7.931 1.00 95.62 175 PHE A N 1
ATOM 1347 C CA . PHE A 1 175 ? -4.593 9.656 -9.253 1.00 95.62 175 PHE A CA 1
ATOM 1348 C C . PHE A 1 175 ? -5.246 11.036 -9.341 1.00 95.62 175 PHE A C 1
ATOM 1350 O O . PHE A 1 175 ? -5.861 11.501 -8.377 1.00 95.62 175 PHE A O 1
ATOM 1357 N N . ASP A 1 176 ? -5.147 11.685 -10.502 1.00 93.69 176 ASP A N 1
ATOM 1358 C CA . ASP A 1 176 ? -6.080 12.756 -10.858 1.00 93.69 176 ASP A CA 1
ATOM 1359 C C . ASP A 1 176 ? -7.368 12.200 -11.491 1.00 93.69 176 ASP A C 1
ATOM 1361 O O . ASP A 1 176 ? -7.516 11.003 -11.735 1.00 93.69 176 ASP A O 1
ATOM 1365 N N . GLN A 1 177 ? -8.330 13.085 -11.758 1.00 90.31 177 GLN A N 1
ATOM 1366 C CA . GLN A 1 177 ? -9.610 12.709 -12.372 1.00 90.31 177 GLN A CA 1
ATOM 1367 C C . GLN A 1 177 ? -9.477 12.234 -13.826 1.00 90.31 177 GLN A C 1
ATOM 1369 O O . GLN A 1 177 ? -10.420 11.656 -14.356 1.00 90.31 177 GLN A O 1
ATOM 1374 N N . GLN A 1 178 ? -8.343 12.500 -14.478 1.00 89.19 178 GLN A N 1
ATOM 1375 C CA . GLN A 1 178 ? -8.045 12.039 -15.832 1.00 89.19 178 GLN A CA 1
ATOM 1376 C C . GLN A 1 178 ? -7.329 10.677 -15.823 1.00 89.19 178 GLN A C 1
ATOM 1378 O O . GLN A 1 178 ? -7.053 10.140 -16.889 1.00 89.19 178 GLN A O 1
ATOM 1383 N N . GLY A 1 179 ? -7.039 10.114 -14.643 1.00 90.25 179 GLY A N 1
ATOM 1384 C CA . GLY A 1 179 ? -6.340 8.840 -14.493 1.00 90.25 179 GLY A CA 1
ATOM 1385 C C . GLY A 1 179 ? -4.815 8.953 -14.522 1.00 90.25 179 GLY A C 1
ATOM 1386 O O . GLY A 1 179 ? -4.135 7.931 -14.523 1.00 90.25 179 GLY A O 1
ATOM 1387 N N . ASN A 1 180 ? -4.244 10.162 -14.498 1.00 94.56 180 ASN A N 1
ATOM 1388 C CA . ASN A 1 180 ? -2.793 10.301 -14.413 1.00 94.56 180 ASN A CA 1
ATOM 1389 C C . ASN A 1 180 ? -2.300 9.957 -13.009 1.00 94.56 180 ASN A C 1
ATOM 1391 O O . ASN A 1 180 ? -2.870 10.410 -12.012 1.00 94.56 180 ASN A O 1
ATOM 1395 N N . LEU A 1 181 ? -1.187 9.232 -12.938 1.00 97.00 181 LEU A N 1
ATOM 1396 C CA . LEU A 1 181 ? -0.531 8.861 -11.693 1.00 97.00 181 LEU A CA 1
ATOM 1397 C C . LEU A 1 181 ? 0.493 9.913 -11.278 1.00 97.00 181 LEU A C 1
ATOM 1399 O O . LEU A 1 181 ? 1.393 10.265 -12.037 1.00 97.00 181 LEU A O 1
ATOM 1403 N N . TYR A 1 182 ? 0.400 10.350 -10.031 1.00 98.19 182 TYR A N 1
ATOM 1404 C CA . TYR A 1 182 ? 1.369 11.206 -9.365 1.00 98.19 182 TYR A CA 1
ATOM 1405 C C . TYR A 1 182 ? 2.156 10.378 -8.356 1.00 98.19 182 TYR A C 1
ATOM 1407 O O . TYR A 1 182 ? 1.569 9.695 -7.517 1.00 98.19 182 TYR A O 1
ATOM 1415 N N . VAL A 1 183 ? 3.482 10.456 -8.431 1.00 98.38 183 VAL A N 1
ATOM 1416 C CA . VAL A 1 183 ? 4.403 9.676 -7.599 1.00 98.38 183 VAL A CA 1
ATOM 1417 C C . VAL A 1 183 ? 5.278 10.613 -6.780 1.00 98.38 183 VAL A C 1
ATOM 1419 O O . VAL A 1 183 ? 5.960 11.476 -7.338 1.00 98.38 183 VAL A O 1
ATOM 1422 N N . VAL A 1 184 ? 5.295 10.416 -5.460 1.00 98.19 184 VAL A N 1
ATOM 1423 C CA . VAL A 1 184 ? 6.283 11.026 -4.563 1.00 98.19 184 VAL A CA 1
ATOM 1424 C C . VAL A 1 184 ? 7.608 10.298 -4.748 1.00 98.19 184 VAL A C 1
ATOM 1426 O O . VAL A 1 184 ? 7.804 9.206 -4.217 1.00 98.19 184 VAL A O 1
ATOM 1429 N N . ASP A 1 185 ? 8.521 10.912 -5.492 1.00 97.81 185 ASP A N 1
ATOM 1430 C CA . ASP A 1 185 ? 9.874 10.422 -5.742 1.00 97.81 185 ASP A CA 1
ATOM 1431 C C . ASP A 1 185 ? 10.811 10.961 -4.648 1.00 97.81 185 ASP A C 1
ATOM 1433 O O . ASP A 1 185 ? 11.528 11.953 -4.822 1.00 97.81 185 ASP A O 1
ATOM 1437 N N . ARG A 1 186 ? 10.685 10.364 -3.453 1.00 97.56 186 ARG A N 1
ATOM 1438 C CA . ARG A 1 186 ? 11.094 10.968 -2.177 1.00 97.56 186 ARG A CA 1
ATOM 1439 C C . ARG A 1 186 ? 12.558 11.377 -2.141 1.00 97.56 186 ARG A C 1
ATOM 1441 O O . ARG A 1 186 ? 12.841 12.500 -1.744 1.00 97.56 186 ARG A O 1
ATOM 1448 N N . LEU A 1 187 ? 13.484 10.485 -2.496 1.00 97.81 187 LEU A N 1
ATOM 1449 C CA . LEU A 1 187 ? 14.917 10.776 -2.354 1.00 97.81 187 LEU A CA 1
ATOM 1450 C C . LEU A 1 187 ? 15.471 11.627 -3.502 1.00 97.81 187 LEU A C 1
ATOM 1452 O O . LEU A 1 187 ? 16.559 12.180 -3.373 1.00 97.81 187 LEU A O 1
ATOM 1456 N N . ASN A 1 188 ? 14.693 11.813 -4.569 1.00 97.81 188 ASN A N 1
ATOM 1457 C CA . ASN A 1 188 ? 14.939 12.842 -5.576 1.00 97.81 188 ASN A CA 1
ATOM 1458 C C . ASN A 1 188 ? 14.266 14.188 -5.233 1.00 97.81 188 ASN A C 1
ATOM 1460 O O . ASN A 1 188 ? 14.374 15.128 -6.019 1.00 97.81 188 ASN A O 1
ATOM 1464 N N . ASN A 1 189 ? 13.575 14.302 -4.089 1.00 97.31 189 ASN A N 1
ATOM 1465 C CA . ASN A 1 189 ? 12.892 15.515 -3.623 1.00 97.31 189 ASN A CA 1
ATOM 1466 C C . ASN A 1 189 ? 11.916 16.114 -4.652 1.00 97.31 189 ASN A C 1
ATOM 1468 O O . ASN A 1 189 ? 11.839 17.333 -4.814 1.00 97.31 189 ASN A O 1
ATOM 1472 N N . ARG A 1 190 ? 11.179 15.264 -5.379 1.00 97.50 190 ARG A N 1
ATOM 1473 C CA . ARG A 1 190 ? 10.282 15.706 -6.457 1.00 97.50 190 ARG A CA 1
ATOM 1474 C C . ARG A 1 190 ? 8.989 14.901 -6.523 1.00 97.50 190 ARG A C 1
ATOM 1476 O O . ARG A 1 190 ? 8.873 13.824 -5.943 1.00 97.50 190 ARG A O 1
ATOM 1483 N N . ILE A 1 191 ? 8.037 15.421 -7.293 1.00 97.81 191 ILE A N 1
ATOM 1484 C CA . ILE A 1 191 ? 6.831 14.707 -7.721 1.00 97.81 191 ILE A CA 1
ATOM 1485 C C . ILE A 1 191 ? 6.924 14.495 -9.230 1.00 97.81 191 ILE A C 1
ATOM 1487 O O . ILE A 1 191 ? 7.252 15.432 -9.958 1.00 97.81 191 ILE A O 1
ATOM 1491 N N . GLN A 1 192 ? 6.625 13.288 -9.703 1.00 97.31 192 GLN A N 1
ATOM 1492 C CA . GLN A 1 192 ? 6.493 13.004 -11.133 1.00 97.31 192 GLN A CA 1
ATOM 1493 C C . GLN A 1 192 ? 5.044 12.651 -11.474 1.00 97.31 192 GLN A C 1
ATOM 1495 O O . GLN A 1 192 ? 4.365 11.997 -10.685 1.00 97.31 192 GLN A O 1
ATOM 1500 N N . LYS A 1 193 ? 4.587 13.098 -12.647 1.00 96.69 193 LYS A N 1
ATOM 1501 C CA . LYS A 1 193 ? 3.278 12.780 -13.225 1.00 96.69 193 LYS A CA 1
ATOM 1502 C C . LYS A 1 193 ? 3.480 11.821 -14.396 1.00 96.69 193 LYS A C 1
ATOM 1504 O O . LYS A 1 193 ? 4.333 12.081 -15.241 1.00 96.69 193 LYS A O 1
ATOM 1509 N N . PHE A 1 194 ? 2.663 10.781 -14.469 1.00 95.44 194 PHE A N 1
ATOM 1510 C CA . PHE A 1 194 ? 2.668 9.795 -15.541 1.00 95.44 194 PHE A CA 1
ATOM 1511 C C . PHE A 1 194 ? 1.265 9.632 -16.105 1.00 95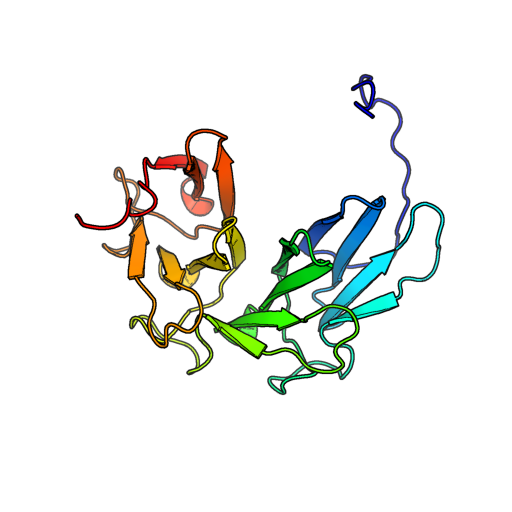.44 194 PHE A C 1
ATOM 1513 O O . PHE A 1 194 ? 0.304 9.465 -15.353 1.00 95.44 194 PHE A O 1
ATOM 1520 N N . ASP A 1 195 ? 1.168 9.661 -17.427 1.00 92.94 195 ASP A N 1
ATOM 1521 C CA . ASP A 1 195 ? -0.026 9.214 -18.130 1.00 92.94 195 ASP A CA 1
ATOM 1522 C C . ASP A 1 195 ? 0.015 7.685 -18.172 1.00 92.94 195 ASP A C 1
ATOM 1524 O O . ASP A 1 195 ? 0.802 7.086 -18.908 1.00 92.94 195 ASP A O 1
ATOM 1528 N N . ILE A 1 196 ? -0.753 7.056 -17.284 1.00 83.88 196 ILE A N 1
ATOM 1529 C CA . ILE A 1 196 ? -0.898 5.607 -17.247 1.00 83.88 196 ILE A CA 1
ATOM 1530 C C . ILE A 1 196 ? -2.317 5.277 -17.669 1.00 83.88 196 ILE A C 1
ATOM 1532 O O . ILE A 1 196 ? -3.224 5.167 -16.852 1.00 83.88 196 ILE A O 1
ATOM 1536 N N . VAL A 1 197 ? -2.513 5.164 -18.980 1.00 70.75 197 VAL A N 1
ATOM 1537 C CA . VAL A 1 197 ? -3.808 4.814 -19.561 1.00 70.75 197 VAL A CA 1
ATOM 1538 C C . VAL A 1 197 ? -4.314 3.538 -18.864 1.00 70.75 197 VAL A C 1
ATOM 1540 O O . VAL A 1 197 ? -3.637 2.502 -18.926 1.00 70.75 197 VAL A O 1
ATOM 1543 N N . PRO A 1 198 ? -5.466 3.568 -18.164 1.00 57.09 198 PRO A N 1
ATOM 1544 C CA . PRO A 1 198 ? -6.126 2.337 -17.759 1.00 57.09 198 PRO A CA 1
ATOM 1545 C C . PRO A 1 198 ? -6.413 1.622 -19.067 1.00 57.09 198 PRO A C 1
ATOM 1547 O O . PRO A 1 198 ? -7.026 2.241 -19.933 1.00 57.09 198 PRO A O 1
ATOM 1550 N N . ASN A 1 199 ? -5.908 0.400 -19.261 1.00 48.88 199 ASN A N 1
ATOM 1551 C CA . ASN A 1 199 ? -6.113 -0.331 -20.509 1.00 48.88 199 ASN A CA 1
ATOM 1552 C C . ASN A 1 199 ? -7.609 -0.264 -20.857 1.00 48.88 199 ASN A C 1
ATOM 1554 O O . ASN A 1 199 ? -8.417 -0.949 -20.232 1.00 48.88 199 ASN A O 1
ATOM 1558 N N . SER A 1 200 ? -7.988 0.581 -21.819 1.00 42.44 200 SER A N 1
ATOM 1559 C CA . SER A 1 200 ? -9.297 0.482 -22.434 1.00 42.44 200 SER A CA 1
ATOM 1560 C C . SER A 1 200 ? -9.291 -0.877 -23.093 1.00 42.44 200 SER A C 1
ATOM 1562 O O . SER A 1 200 ? -8.356 -1.186 -23.836 1.00 42.44 200 SER A O 1
ATOM 1564 N N . SER A 1 201 ? -10.282 -1.681 -22.732 1.00 39.09 201 SER A N 1
ATOM 1565 C CA . SER A 1 201 ? -10.583 -2.989 -23.289 1.00 39.09 201 SER A CA 1
ATOM 1566 C C . SER A 1 201 ? -10.121 -3.049 -24.741 1.00 39.09 201 SER A C 1
ATOM 1568 O O . SER A 1 201 ? -10.582 -2.264 -25.571 1.00 39.09 201 SER A O 1
ATOM 1570 N N . SER A 1 202 ? -9.153 -3.920 -25.012 1.00 35.16 202 SER A N 1
ATOM 1571 C CA . SER A 1 202 ? -8.814 -4.324 -26.369 1.00 35.16 202 SER A CA 1
ATOM 1572 C C . SER A 1 202 ? -10.111 -4.617 -27.123 1.00 35.16 202 SER A C 1
ATOM 1574 O O . SER A 1 202 ? -10.950 -5.361 -26.608 1.00 35.16 202 SER A O 1
ATOM 1576 N N . GLN A 1 203 ? -10.271 -3.969 -28.279 1.00 31.84 203 GLN A N 1
ATOM 1577 C CA . GLN A 1 203 ? -11.271 -4.331 -29.282 1.00 31.84 203 GLN A CA 1
ATOM 1578 C C . GLN A 1 203 ? -11.188 -5.817 -29.632 1.00 31.84 203 GLN A C 1
ATOM 1580 O O . GLN A 1 203 ? -10.064 -6.371 -29.567 1.00 31.84 203 GLN A O 1
#